Protein AF-A0A8T0HU36-F1 (afdb_monomer_lite)

Sequence (188 aa):
MRSDIDMEGPAYAGRRSSRSPVFEGADEETVAVREIAVDVDDDEDDDDDDDGDLRLLGNIDNELEREYEELRKQEEEVVNKLKRKRTDDQGKGDSVRHQRALWDRALEMRISMQKLVTGYSQLLEMEGKLELCTSDSQCEKAYHPLTKSAVAAVDCLLELKNALPEQNTAITEASAANVDVQSMMRSL

Radius of gyration: 37.91 Å; chains: 1; bounding box: 77×54×106 Å

Organism: Ceratodon purpureus (NCBI:txid3225)

pLDDT: mean 73.56, std 16.98, range [40.03, 96.62]

Foldseek 3Di:
DPPPDDCPDPVNVPPDDPPPPPPPDPDPPDPDDDDDDDDDDDDDDDDDPPPPPPVVVVVVVVVVVVVVVVVVVVVVVVVVVVVVVVVVVVVVVVVVVVVVVVVVVVVVVVVVVVVVVVVVCVCVVDPNVVVVCVVDVVSVVVVVVVVVVVVVVVVVVVVVVVVVVVVVVVNVVVVVVVVVVVVVVVVD

Secondary structure (DSSP, 8-state):
--TT--TTSTTT-------GGGSS--------------------------TTSHHHHHHHHHHHHHHHHHHHHHHHHHHHHHHHHHHHHHHHHHHHHHHHHHHHHHHHHHHHHHHHHHHHHHHHHSTHHHHHHHH-HHHHHHHHHHHHHHHHHHHHHHHHHHHHHHT-HHHHHHHHHHHHHHHHHHT-

Structure (mmCIF, N/CA/C/O backbone):
data_AF-A0A8T0HU36-F1
#
_entry.id   AF-A0A8T0HU36-F1
#
loop_
_atom_site.group_PDB
_atom_site.id
_atom_site.type_symbol
_atom_site.label_atom_id
_atom_site.label_alt_id
_atom_site.label_comp_id
_atom_site.label_asym_id
_atom_site.label_entity_id
_atom_site.label_seq_id
_atom_site.pdbx_PDB_ins_code
_atom_site.Cartn_x
_atom_site.Cartn_y
_atom_site.Cartn_z
_atom_site.occupancy
_atom_site.B_iso_or_equiv
_atom_site.auth_seq_id
_atom_site.auth_comp_id
_atom_site.auth_asym_id
_atom_site.auth_atom_id
_atom_site.pdbx_PDB_model_num
ATOM 1 N N . MET A 1 1 ? 17.529 14.820 31.385 1.00 49.31 1 MET A N 1
ATOM 2 C CA . MET A 1 1 ? 17.762 15.163 29.965 1.00 49.31 1 MET A CA 1
ATOM 3 C C . MET A 1 1 ? 18.812 16.260 29.943 1.00 49.31 1 MET A C 1
ATOM 5 O O . MET A 1 1 ? 18.715 17.144 30.781 1.00 49.31 1 MET A O 1
ATOM 9 N N . ARG A 1 2 ? 19.862 16.153 29.118 1.00 49.06 2 ARG A N 1
ATOM 10 C CA . ARG A 1 2 ? 20.895 17.199 29.030 1.00 49.06 2 ARG A CA 1
ATOM 11 C C . ARG A 1 2 ? 20.280 18.423 28.350 1.00 49.06 2 ARG A C 1
ATOM 13 O O . ARG A 1 2 ? 19.838 18.303 27.215 1.00 49.06 2 ARG A O 1
ATOM 20 N N . SER A 1 3 ? 20.230 19.545 29.057 1.00 61.66 3 SER A N 1
ATOM 21 C CA . SER A 1 3 ? 19.595 20.800 28.624 1.00 61.66 3 SER A CA 1
ATOM 22 C C . SER A 1 3 ? 20.397 21.563 27.563 1.00 61.66 3 SER A C 1
ATOM 24 O O . SER A 1 3 ? 19.950 22.601 27.094 1.00 61.66 3 SER A O 1
ATOM 26 N N . ASP A 1 4 ? 21.576 21.053 27.200 1.00 68.25 4 ASP A N 1
ATOM 27 C CA . ASP A 1 4 ? 22.571 21.760 26.387 1.00 68.25 4 ASP A CA 1
ATOM 28 C C . ASP A 1 4 ? 22.485 21.428 24.886 1.00 68.25 4 ASP A C 1
ATOM 30 O O . ASP A 1 4 ? 23.318 21.878 24.103 1.00 68.25 4 ASP A O 1
ATOM 34 N N . ILE A 1 5 ? 21.512 20.608 24.471 1.00 61.47 5 ILE A N 1
ATOM 35 C CA . ILE A 1 5 ? 21.294 20.255 23.063 1.00 61.47 5 ILE A CA 1
ATOM 36 C C . ILE A 1 5 ? 19.996 20.915 22.608 1.00 61.47 5 ILE A C 1
ATOM 38 O O . ILE A 1 5 ? 18.908 20.373 22.793 1.00 61.47 5 ILE A O 1
ATOM 42 N N . ASP A 1 6 ? 20.141 22.097 22.021 1.00 67.19 6 ASP A N 1
ATOM 43 C CA . ASP A 1 6 ? 19.075 22.784 21.306 1.00 67.19 6 ASP A CA 1
ATOM 44 C C . ASP A 1 6 ? 18.969 22.219 19.877 1.00 67.19 6 ASP A C 1
ATOM 46 O O . ASP A 1 6 ? 19.914 22.290 19.086 1.00 67.19 6 ASP A O 1
ATOM 50 N N . MET A 1 7 ? 17.822 21.612 19.564 1.00 64.94 7 MET A N 1
ATOM 51 C CA . MET A 1 7 ? 17.534 20.988 18.265 1.00 64.94 7 MET A CA 1
ATOM 52 C C . MET A 1 7 ? 17.120 22.014 17.195 1.00 64.94 7 MET A C 1
ATOM 54 O O . MET A 1 7 ? 16.968 21.643 16.032 1.00 64.94 7 MET A O 1
ATOM 58 N N . GLU A 1 8 ? 16.957 23.289 17.563 1.00 66.69 8 GLU A N 1
ATOM 59 C CA . GLU A 1 8 ? 16.572 24.386 16.661 1.00 66.69 8 GLU A CA 1
ATOM 60 C C . GLU A 1 8 ? 17.764 25.263 16.235 1.00 66.69 8 GLU A C 1
ATOM 62 O O . GLU A 1 8 ? 17.610 26.232 15.489 1.00 66.69 8 GLU A O 1
ATOM 67 N N . GLY A 1 9 ? 18.982 24.902 16.651 1.00 65.75 9 GLY A N 1
ATOM 68 C CA . GLY A 1 9 ? 20.195 25.628 16.292 1.00 65.75 9 GLY A CA 1
ATOM 69 C C . GLY A 1 9 ? 20.527 25.577 14.787 1.00 65.75 9 GLY A C 1
ATOM 70 O O . GLY A 1 9 ? 20.203 24.608 14.093 1.00 65.75 9 GLY A O 1
ATOM 71 N N . PRO A 1 10 ? 21.277 26.567 14.261 1.00 66.19 10 PRO A N 1
ATOM 72 C CA . PRO A 1 10 ? 21.656 26.639 12.843 1.00 66.19 10 PRO A CA 1
ATOM 73 C C . PRO A 1 10 ? 22.490 25.440 12.359 1.00 66.19 10 PRO A C 1
ATOM 75 O O . PRO A 1 10 ? 22.583 25.204 11.157 1.00 66.19 10 PRO A O 1
ATOM 78 N N . ALA A 1 11 ? 23.058 24.651 13.277 1.00 64.56 11 ALA A N 1
ATOM 79 C CA . ALA A 1 11 ? 23.740 23.392 12.981 1.00 64.56 11 ALA A CA 1
ATOM 80 C C . ALA A 1 11 ? 22.790 22.266 12.514 1.00 64.56 11 ALA A C 1
ATOM 82 O O . ALA A 1 11 ? 23.244 21.329 11.860 1.00 64.56 11 ALA A O 1
ATOM 83 N N . TYR A 1 12 ? 21.489 22.366 12.813 1.00 66.12 12 TYR A N 1
ATOM 84 C CA . TYR A 1 12 ? 20.449 21.400 12.430 1.00 66.12 12 TYR A CA 1
ATOM 85 C C . TYR A 1 12 ? 19.483 21.926 11.360 1.00 66.12 12 TYR A C 1
ATOM 87 O O . TYR A 1 12 ? 18.627 21.184 10.874 1.00 66.12 12 TYR A O 1
ATOM 95 N N . ALA A 1 13 ? 19.657 23.174 10.918 1.00 65.94 13 ALA A N 1
ATOM 96 C CA . ALA A 1 13 ? 18.968 23.726 9.760 1.00 65.94 13 ALA A CA 1
ATOM 97 C C . ALA A 1 13 ? 19.542 23.098 8.477 1.00 65.94 13 ALA A C 1
ATOM 99 O O . ALA A 1 13 ? 20.380 23.679 7.787 1.00 65.94 13 ALA A O 1
ATOM 100 N N . GLY A 1 14 ? 19.137 21.862 8.178 1.00 69.56 14 GLY A N 1
ATOM 101 C CA . GLY A 1 14 ? 19.559 21.147 6.976 1.00 69.56 14 GLY A CA 1
ATOM 102 C C . GLY A 1 14 ? 19.410 22.018 5.723 1.00 69.56 14 GLY A C 1
ATOM 103 O O . GLY A 1 14 ? 18.401 22.703 5.536 1.00 69.56 14 GLY A O 1
ATOM 104 N N . ARG A 1 15 ? 20.421 22.004 4.843 1.00 66.50 15 ARG A N 1
ATOM 105 C CA . ARG A 1 15 ? 20.359 22.714 3.557 1.00 66.50 15 ARG A CA 1
ATOM 106 C C . ARG A 1 15 ? 19.198 22.160 2.735 1.00 66.50 15 ARG A C 1
ATOM 108 O O . ARG A 1 15 ? 19.257 21.038 2.238 1.00 66.50 15 ARG A O 1
ATOM 115 N N . ARG A 1 16 ? 18.154 22.968 2.547 1.00 59.22 16 ARG A N 1
ATOM 116 C CA . ARG A 1 16 ? 17.065 22.668 1.612 1.00 59.22 16 ARG A CA 1
ATOM 117 C C . ARG A 1 16 ? 17.626 22.785 0.194 1.00 59.22 16 ARG A C 1
ATOM 119 O O . ARG A 1 16 ? 17.843 23.884 -0.304 1.00 59.22 16 ARG A O 1
ATOM 126 N N . SER A 1 17 ? 17.928 21.650 -0.433 1.00 55.09 17 SER A N 1
ATOM 127 C CA . SER A 1 17 ? 18.297 21.599 -1.848 1.00 55.09 17 SER A CA 1
ATOM 128 C C . SER A 1 17 ? 17.026 21.708 -2.690 1.00 55.09 17 SER A C 1
ATOM 130 O O . SER A 1 17 ? 16.273 20.744 -2.835 1.00 55.09 17 SER A O 1
ATOM 132 N N . SER A 1 18 ? 16.758 22.903 -3.211 1.00 56.03 18 SER A N 1
ATOM 133 C CA . SER A 1 18 ? 15.658 23.144 -4.145 1.00 56.03 18 SER A CA 1
ATOM 134 C C . SER A 1 18 ? 16.050 22.633 -5.535 1.00 56.03 18 SER A C 1
ATOM 136 O O . SER A 1 18 ? 16.659 23.354 -6.316 1.00 56.03 18 SER A O 1
ATOM 138 N N . ARG A 1 19 ? 15.705 21.380 -5.861 1.00 54.69 19 ARG A N 1
ATOM 139 C CA . ARG A 1 19 ? 15.866 20.795 -7.214 1.00 54.69 19 ARG A CA 1
ATOM 140 C C . ARG A 1 19 ? 14.785 21.256 -8.212 1.00 54.69 19 ARG A C 1
ATOM 142 O O . ARG A 1 19 ? 14.590 20.591 -9.222 1.00 54.69 19 ARG A O 1
ATOM 149 N N . SER A 1 20 ? 14.065 22.350 -7.947 1.00 51.88 20 SER A N 1
ATOM 150 C CA . SER A 1 20 ? 12.927 22.753 -8.787 1.00 51.88 20 SER A CA 1
ATOM 151 C C . SER A 1 20 ? 13.247 23.482 -10.102 1.00 51.88 20 SER A C 1
ATOM 153 O O . SER A 1 20 ? 12.382 23.416 -10.964 1.00 51.88 20 SER A O 1
ATOM 155 N N . PRO A 1 21 ? 14.408 24.126 -10.358 1.00 48.50 21 PRO A N 1
ATOM 156 C CA . PRO A 1 21 ? 14.521 24.940 -11.571 1.00 48.50 21 PRO A CA 1
ATOM 157 C C . PRO A 1 21 ? 15.004 24.168 -12.810 1.00 48.50 21 PRO A C 1
ATOM 159 O O . PRO A 1 21 ? 15.166 24.765 -13.861 1.00 48.50 21 PRO A O 1
ATOM 162 N N . VAL A 1 22 ? 15.260 22.855 -12.727 1.00 50.97 22 VAL A N 1
ATOM 163 C CA . VAL A 1 22 ? 15.819 22.094 -13.869 1.00 50.97 22 VAL A CA 1
ATOM 164 C C . VAL A 1 22 ? 14.754 21.708 -14.909 1.00 50.97 22 VAL A C 1
ATOM 166 O O . VAL A 1 22 ? 15.105 21.349 -16.025 1.00 50.97 22 VAL A O 1
ATOM 169 N N . PHE A 1 23 ? 13.461 21.777 -14.576 1.00 43.72 23 PHE A N 1
ATOM 170 C CA . PHE A 1 23 ? 12.383 21.261 -15.437 1.00 43.72 23 PHE A CA 1
ATOM 171 C C . PHE A 1 23 ? 11.474 22.323 -16.074 1.00 43.72 23 PHE A C 1
ATOM 173 O O . PHE A 1 23 ? 10.561 21.960 -16.809 1.00 43.72 23 PHE A O 1
ATOM 180 N N . GLU A 1 24 ? 11.723 23.613 -15.848 1.00 44.84 24 GLU A N 1
ATOM 181 C CA . GLU A 1 24 ? 10.938 24.710 -16.433 1.00 44.84 24 GLU A CA 1
ATOM 182 C C . GLU A 1 24 ? 11.861 25.589 -17.286 1.00 44.84 24 GLU A C 1
ATOM 184 O O . GLU A 1 24 ? 12.438 26.553 -16.794 1.00 44.84 24 GLU A O 1
ATOM 189 N N . GLY A 1 25 ? 12.062 25.216 -18.551 1.00 44.00 25 GLY A N 1
ATOM 190 C CA . GLY A 1 25 ? 12.858 26.026 -19.482 1.00 44.00 25 GLY A CA 1
ATOM 191 C C . GLY A 1 25 ? 13.393 25.304 -20.716 1.00 44.00 25 GLY A C 1
ATOM 192 O O . GLY A 1 25 ? 14.417 25.716 -21.249 1.00 44.00 25 GLY A O 1
ATOM 193 N N . ALA A 1 26 ? 12.755 24.219 -21.164 1.00 45.84 26 ALA A N 1
ATOM 194 C CA . ALA A 1 26 ? 13.028 23.671 -22.491 1.00 45.84 26 ALA A CA 1
ATOM 195 C C . ALA A 1 26 ? 12.174 24.433 -23.516 1.00 45.84 26 ALA A C 1
ATOM 197 O O . ALA A 1 26 ? 11.178 23.910 -24.011 1.00 45.84 26 ALA A O 1
ATOM 198 N N . ASP A 1 27 ? 12.535 25.695 -23.749 1.00 44.31 27 ASP A N 1
ATOM 199 C CA . ASP A 1 27 ? 12.060 26.438 -24.912 1.00 44.31 27 ASP A CA 1
ATOM 200 C C . ASP A 1 27 ? 12.640 25.779 -26.172 1.00 44.31 27 ASP A C 1
ATOM 202 O O . ASP A 1 27 ? 13.822 25.430 -26.235 1.00 44.31 27 ASP A O 1
ATOM 206 N N . GLU A 1 28 ? 11.773 25.565 -27.158 1.00 57.94 28 GLU A N 1
ATOM 207 C CA . GLU A 1 28 ? 12.102 25.080 -28.494 1.00 57.94 28 GLU A CA 1
ATOM 208 C C . GLU A 1 28 ? 13.026 26.088 -29.197 1.00 57.94 28 GLU A C 1
ATOM 210 O O . GLU A 1 28 ? 12.574 27.009 -29.877 1.00 57.94 28 GLU A O 1
ATOM 215 N N . GLU A 1 29 ? 14.340 25.928 -29.043 1.00 49.66 29 GLU A N 1
ATOM 216 C CA . GLU A 1 29 ? 15.313 26.655 -29.854 1.00 49.66 29 GLU A CA 1
ATOM 217 C C . GLU A 1 29 ? 15.386 26.002 -31.241 1.00 49.66 29 GLU A C 1
ATOM 219 O O . GLU A 1 29 ? 16.024 24.972 -31.463 1.00 49.66 29 GLU A O 1
ATOM 224 N N . THR A 1 30 ? 14.667 26.595 -32.192 1.00 45.38 30 THR A N 1
ATOM 225 C CA . THR A 1 30 ? 14.759 26.269 -33.613 1.00 45.38 30 THR A CA 1
ATOM 226 C C . THR A 1 30 ? 16.175 26.562 -34.109 1.00 45.38 30 THR A C 1
ATOM 228 O O . THR A 1 30 ? 16.574 27.723 -34.211 1.00 45.38 30 THR A O 1
ATOM 231 N N . VAL A 1 31 ? 16.936 25.520 -34.442 1.00 45.84 31 VAL A N 1
ATOM 232 C CA . VAL A 1 31 ? 18.267 25.655 -35.046 1.00 45.84 31 VAL A CA 1
ATOM 233 C C . VAL A 1 31 ? 18.102 26.176 -36.475 1.00 45.84 31 VAL A C 1
ATOM 235 O O . VAL A 1 31 ? 17.697 25.446 -37.377 1.00 45.84 31 VAL A O 1
ATOM 238 N N . ALA A 1 32 ? 18.388 27.461 -36.684 1.00 47.34 32 ALA A N 1
ATOM 239 C CA . ALA A 1 32 ? 18.442 28.055 -38.013 1.00 47.34 32 ALA A CA 1
ATOM 240 C C . ALA A 1 32 ? 19.662 27.503 -38.771 1.00 47.34 32 ALA A C 1
ATOM 242 O O . ALA A 1 32 ? 20.806 27.850 -38.472 1.00 47.34 32 ALA A O 1
ATOM 243 N N . VAL A 1 33 ? 19.417 26.633 -39.753 1.00 52.75 33 VAL A N 1
ATOM 244 C CA . VAL A 1 33 ? 20.443 26.160 -40.688 1.00 52.75 33 VAL A CA 1
ATOM 245 C C . VAL A 1 33 ? 20.830 27.331 -41.589 1.00 52.75 33 VAL A C 1
ATOM 247 O O . VAL A 1 33 ? 20.010 27.850 -42.343 1.00 52.75 33 VAL A O 1
ATOM 250 N N . ARG A 1 34 ? 22.079 27.783 -41.481 1.00 50.16 34 ARG A N 1
ATOM 251 C CA . ARG A 1 34 ? 22.650 28.804 -42.360 1.00 50.16 34 ARG A CA 1
ATOM 252 C C . ARG A 1 34 ? 23.177 28.099 -43.610 1.00 50.16 34 ARG A C 1
ATOM 254 O O . ARG A 1 34 ? 24.117 27.318 -43.502 1.00 50.16 34 ARG A O 1
ATOM 261 N N . GLU A 1 35 ? 22.575 28.361 -44.769 1.00 50.38 35 GLU A N 1
ATOM 262 C CA . GLU A 1 35 ? 23.127 27.944 -46.064 1.00 50.38 35 GLU A CA 1
ATOM 263 C C . GLU A 1 35 ? 24.514 28.572 -46.244 1.00 50.38 35 GLU A C 1
ATOM 265 O O . GLU A 1 35 ? 24.669 29.796 -46.253 1.00 50.38 35 GLU A O 1
ATOM 270 N N . ILE A 1 36 ? 25.531 27.722 -46.352 1.00 50.09 36 ILE A N 1
ATOM 271 C CA . ILE A 1 36 ? 26.862 28.107 -46.810 1.00 50.09 36 ILE A CA 1
ATOM 272 C C . ILE A 1 36 ? 26.846 27.884 -48.320 1.00 50.09 36 ILE A C 1
ATOM 274 O O . ILE A 1 36 ? 26.872 26.746 -48.779 1.00 50.09 36 ILE A O 1
ATOM 278 N N . ALA A 1 37 ? 26.752 28.971 -49.085 1.00 46.62 37 ALA A N 1
ATOM 279 C CA . ALA A 1 37 ? 27.003 28.934 -50.517 1.00 46.62 37 ALA A CA 1
ATOM 280 C C . ALA A 1 37 ? 28.503 28.677 -50.723 1.00 46.62 37 ALA A C 1
ATOM 282 O O . ALA A 1 37 ? 29.329 29.531 -50.400 1.00 46.62 37 ALA A O 1
ATOM 283 N N . VAL A 1 38 ? 28.841 27.473 -51.179 1.00 44.88 38 VAL A N 1
ATOM 284 C CA . VAL A 1 38 ? 30.185 27.130 -51.645 1.00 44.88 38 VAL A CA 1
ATOM 285 C C . VAL A 1 38 ? 30.240 27.519 -53.118 1.00 44.88 38 VAL A C 1
ATOM 287 O O . VAL A 1 38 ? 29.488 26.980 -53.926 1.00 44.88 38 VAL A O 1
ATOM 290 N N . ASP A 1 39 ? 31.074 28.507 -53.423 1.00 43.22 39 ASP A N 1
ATOM 291 C CA . ASP A 1 39 ? 31.413 28.913 -54.785 1.00 43.22 39 ASP A CA 1
ATOM 292 C C . ASP A 1 39 ? 32.302 27.807 -55.371 1.00 43.22 39 ASP A C 1
ATOM 294 O O . ASP A 1 39 ? 33.376 27.527 -54.832 1.00 43.22 39 ASP A O 1
ATOM 298 N N . VAL A 1 40 ? 31.799 27.099 -56.381 1.00 46.59 40 VAL A N 1
ATOM 299 C CA . VAL A 1 40 ? 32.551 26.062 -57.096 1.00 46.59 40 VAL A CA 1
ATOM 300 C C . VAL A 1 40 ? 33.177 26.752 -58.298 1.00 46.59 40 VAL A C 1
ATOM 302 O O . VAL A 1 40 ? 32.479 27.045 -59.266 1.00 46.59 40 VAL A O 1
ATOM 305 N N . ASP A 1 41 ? 34.464 27.068 -58.179 1.00 43.81 41 ASP A N 1
ATOM 306 C CA . ASP A 1 41 ? 35.290 27.500 -59.304 1.00 43.81 41 ASP A CA 1
ATOM 307 C C . ASP A 1 41 ? 35.633 26.248 -60.122 1.00 43.81 41 ASP A C 1
ATOM 309 O O . ASP A 1 41 ? 36.169 25.271 -59.591 1.00 43.81 41 ASP A O 1
ATOM 313 N N . ASP A 1 42 ? 35.199 26.260 -61.376 1.00 47.06 42 ASP A N 1
ATOM 314 C CA . ASP A 1 42 ? 35.307 25.180 -62.353 1.00 47.06 42 ASP A CA 1
ATOM 315 C C . ASP A 1 42 ? 36.573 25.423 -63.180 1.00 47.06 42 ASP A C 1
ATOM 317 O O . ASP A 1 42 ? 36.536 26.126 -64.189 1.00 47.06 42 ASP A O 1
ATOM 321 N N . ASP A 1 43 ? 37.703 24.898 -62.702 1.00 44.66 43 ASP A N 1
ATOM 322 C CA . ASP A 1 43 ? 38.934 24.797 -63.487 1.00 44.66 43 ASP A CA 1
ATOM 323 C C . ASP A 1 43 ? 39.093 23.338 -63.946 1.00 44.66 43 ASP A C 1
ATOM 325 O O . ASP A 1 43 ? 39.542 22.461 -63.202 1.00 44.66 43 ASP A O 1
ATOM 329 N N . GLU A 1 44 ? 38.669 23.095 -65.188 1.00 49.09 44 GLU A N 1
ATOM 330 C CA . GLU A 1 44 ? 39.001 21.912 -65.981 1.00 49.09 44 GLU A CA 1
ATOM 331 C C . GLU A 1 44 ? 40.501 21.921 -66.333 1.00 49.09 44 GLU A C 1
ATOM 333 O O . GLU A 1 44 ? 40.999 22.913 -66.863 1.00 49.09 44 GLU A O 1
ATOM 338 N N . ASP A 1 45 ? 41.195 20.818 -66.025 1.00 42.47 45 ASP A N 1
ATOM 339 C CA . ASP A 1 45 ? 42.281 20.169 -66.793 1.00 42.47 45 ASP A CA 1
ATOM 340 C C . ASP A 1 45 ? 43.289 19.508 -65.832 1.00 42.47 45 ASP A C 1
ATOM 342 O O . ASP A 1 45 ? 44.025 20.178 -65.108 1.00 42.47 45 ASP A O 1
ATOM 346 N N . ASP A 1 46 ? 43.348 18.177 -65.802 1.00 40.03 46 ASP A N 1
ATOM 347 C CA . ASP A 1 46 ? 44.277 17.405 -66.645 1.00 40.03 46 ASP A CA 1
ATOM 348 C C . ASP A 1 46 ? 44.183 15.920 -66.245 1.00 40.03 46 ASP A C 1
ATOM 350 O O . ASP A 1 46 ? 44.227 15.563 -65.063 1.00 40.03 46 ASP A O 1
ATOM 354 N N . ASP A 1 47 ? 44.008 15.066 -67.251 1.00 50.56 47 ASP A N 1
ATOM 355 C CA . ASP A 1 47 ? 43.995 13.612 -67.130 1.00 50.56 47 ASP A CA 1
ATOM 356 C C . ASP A 1 47 ? 45.393 13.123 -66.717 1.00 50.56 47 ASP A C 1
ATOM 358 O O . ASP A 1 47 ? 46.323 13.134 -67.523 1.00 50.56 47 ASP A O 1
ATOM 362 N N . ASP A 1 48 ? 45.533 12.611 -65.494 1.00 44.31 48 ASP A N 1
ATOM 363 C CA . ASP A 1 48 ? 46.608 11.678 -65.156 1.00 44.31 48 ASP A CA 1
ATOM 364 C C . ASP A 1 48 ? 45.984 10.428 -64.517 1.00 44.31 48 ASP A C 1
ATOM 366 O O . ASP A 1 48 ? 45.522 10.430 -63.373 1.00 44.31 48 ASP A O 1
ATOM 370 N N . ASP A 1 49 ? 45.942 9.359 -65.318 1.00 52.81 49 ASP A N 1
ATOM 371 C CA . ASP A 1 49 ? 45.604 7.988 -64.937 1.00 52.81 49 ASP A CA 1
ATOM 372 C C . ASP A 1 49 ? 46.510 7.519 -63.775 1.00 52.81 49 ASP A C 1
ATOM 374 O O . ASP A 1 49 ? 47.570 6.925 -63.991 1.00 52.81 49 ASP A O 1
ATOM 378 N N . ASP A 1 50 ? 46.087 7.742 -62.527 1.00 49.47 50 ASP A N 1
ATOM 379 C CA . ASP A 1 50 ? 46.600 7.027 -61.352 1.00 49.47 50 ASP A CA 1
ATOM 380 C C . ASP A 1 50 ? 45.538 6.050 -60.826 1.00 49.47 50 ASP A C 1
ATOM 382 O O . ASP A 1 50 ? 44.877 6.250 -59.806 1.00 49.47 50 ASP A O 1
ATOM 386 N N . ASP A 1 51 ? 45.399 4.922 -61.528 1.00 54.69 51 ASP A N 1
ATOM 387 C CA . ASP A 1 51 ? 44.623 3.734 -61.132 1.00 54.69 51 ASP A CA 1
ATOM 388 C C . ASP A 1 51 ? 45.191 3.016 -59.872 1.00 54.69 51 ASP A C 1
ATOM 390 O O . ASP A 1 51 ? 45.010 1.808 -59.666 1.00 54.69 51 ASP A O 1
ATOM 394 N N . GLY A 1 52 ? 45.917 3.738 -59.014 1.00 54.97 52 GLY A N 1
ATOM 395 C CA . GLY A 1 52 ? 46.596 3.237 -57.822 1.00 54.97 52 GLY A CA 1
ATOM 396 C C . GLY A 1 52 ? 45.800 3.327 -56.514 1.00 54.97 52 GLY A C 1
ATOM 397 O O . GLY A 1 52 ? 46.055 2.518 -55.620 1.00 54.97 52 GLY A O 1
ATOM 398 N N . ASP A 1 53 ? 44.821 4.236 -56.386 1.00 53.03 53 ASP A N 1
ATOM 399 C CA . ASP A 1 53 ? 44.255 4.604 -55.066 1.00 53.03 53 ASP A CA 1
ATOM 400 C C . ASP A 1 53 ? 42.730 4.404 -54.901 1.00 53.03 53 ASP A C 1
ATOM 402 O O . ASP A 1 53 ? 42.197 4.409 -53.789 1.00 53.03 53 ASP A O 1
ATOM 406 N N . LEU A 1 54 ? 41.996 4.084 -55.974 1.00 53.22 54 LEU A N 1
ATOM 407 C CA . LEU A 1 54 ? 40.542 3.825 -55.911 1.00 53.22 54 LEU A CA 1
ATOM 408 C C . LEU A 1 54 ? 40.168 2.627 -55.017 1.00 53.22 54 LEU A C 1
ATOM 410 O O . LEU A 1 54 ? 39.078 2.567 -54.445 1.00 53.22 54 LEU A O 1
ATOM 414 N N . ARG A 1 55 ? 41.082 1.660 -54.865 1.00 56.59 55 ARG A N 1
ATOM 415 C CA . ARG A 1 55 ? 40.901 0.521 -53.950 1.00 56.59 55 ARG A CA 1
ATOM 416 C C . ARG A 1 55 ? 41.085 0.903 -52.484 1.00 56.59 55 ARG A C 1
ATOM 418 O O . ARG A 1 55 ? 40.515 0.231 -51.628 1.00 56.59 55 ARG A O 1
ATOM 425 N N . LEU A 1 56 ? 41.891 1.922 -52.186 1.00 57.50 56 LEU A N 1
ATOM 426 C CA . LEU A 1 56 ? 42.125 2.380 -50.820 1.00 57.50 56 LEU A CA 1
ATOM 427 C C . LEU A 1 56 ? 40.962 3.260 -50.350 1.00 57.50 56 LEU A C 1
ATOM 429 O O . LEU A 1 56 ? 40.434 2.996 -49.273 1.00 57.50 56 LEU A O 1
ATOM 433 N N . LEU A 1 57 ? 40.484 4.190 -51.189 1.00 58.75 57 LEU A N 1
ATOM 434 C CA . LEU A 1 57 ? 39.276 4.983 -50.911 1.00 58.75 57 LEU A CA 1
ATOM 435 C C . LEU A 1 57 ? 38.042 4.101 -50.679 1.00 58.75 57 LEU A C 1
ATOM 437 O O . LEU A 1 57 ? 37.370 4.245 -49.663 1.00 58.75 57 LEU A O 1
ATOM 441 N N . GLY A 1 58 ? 37.789 3.122 -51.556 1.00 62.56 58 GLY A N 1
ATOM 442 C CA . GLY A 1 58 ? 36.656 2.208 -51.385 1.00 62.56 58 GLY A CA 1
ATOM 443 C C . GLY A 1 58 ? 36.745 1.358 -50.112 1.00 62.56 58 GLY A C 1
ATOM 444 O O . GLY A 1 58 ? 35.724 1.021 -49.521 1.00 62.56 58 GLY A O 1
ATOM 445 N N . ASN A 1 59 ? 37.949 1.017 -49.643 1.00 68.06 59 ASN A N 1
ATOM 446 C CA . ASN A 1 59 ? 38.124 0.314 -48.368 1.00 68.06 59 ASN A CA 1
ATOM 447 C C . ASN A 1 59 ? 37.907 1.234 -47.156 1.00 68.06 59 ASN A C 1
ATOM 449 O O . ASN A 1 59 ? 37.390 0.766 -46.144 1.00 68.06 59 ASN A O 1
ATOM 453 N N . ILE A 1 60 ? 38.276 2.514 -47.258 1.00 73.50 60 ILE A N 1
ATOM 454 C CA . ILE A 1 60 ? 38.041 3.522 -46.214 1.00 73.50 60 ILE A CA 1
ATOM 455 C C . ILE A 1 60 ? 36.542 3.809 -46.077 1.00 73.50 60 ILE A C 1
ATOM 457 O O .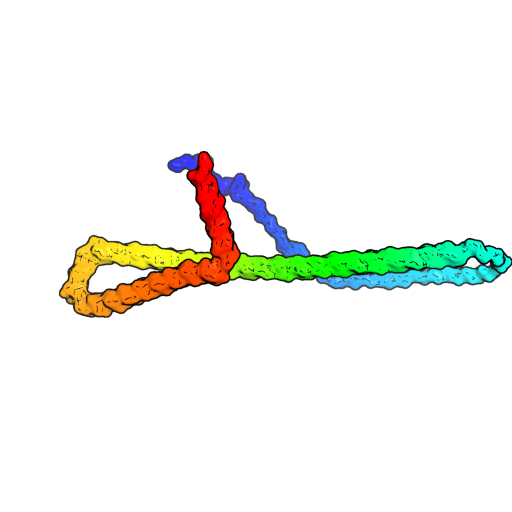 ILE A 1 60 ? 36.039 3.798 -44.959 1.00 73.50 60 ILE A O 1
ATOM 461 N N . ASP A 1 61 ? 35.819 3.973 -47.187 1.00 76.50 61 ASP A N 1
ATOM 462 C CA . ASP A 1 61 ? 34.367 4.197 -47.168 1.00 76.50 61 ASP A CA 1
ATOM 463 C C . ASP A 1 61 ? 33.605 2.997 -46.583 1.00 76.50 61 ASP A C 1
ATOM 465 O O . ASP A 1 61 ? 32.710 3.171 -45.758 1.00 76.50 61 ASP A O 1
ATOM 469 N N . ASN A 1 62 ? 34.000 1.768 -46.933 1.00 82.19 62 ASN A N 1
ATOM 470 C CA . ASN A 1 62 ? 33.391 0.555 -46.373 1.00 82.19 62 ASN A CA 1
ATOM 471 C C . ASN A 1 62 ? 33.666 0.388 -44.868 1.00 82.19 62 ASN A C 1
ATOM 473 O O . ASN A 1 62 ? 32.798 -0.070 -44.122 1.00 82.19 62 ASN A O 1
ATOM 477 N N . GLU A 1 63 ? 34.873 0.728 -44.410 1.00 86.81 63 GLU A N 1
ATOM 478 C CA . GLU A 1 63 ? 35.218 0.689 -42.986 1.00 86.81 63 GLU A CA 1
ATOM 479 C C . GLU A 1 63 ? 34.477 1.783 -42.208 1.00 86.81 63 GLU A C 1
ATOM 481 O O . GLU A 1 63 ? 33.950 1.517 -41.128 1.00 86.81 63 GLU A O 1
ATOM 486 N N . LEU A 1 64 ? 34.352 2.980 -42.785 1.00 87.19 64 LEU A N 1
ATOM 487 C CA . LEU A 1 64 ? 33.613 4.092 -42.197 1.00 87.19 64 LEU A CA 1
ATOM 488 C C . LEU A 1 64 ? 32.113 3.785 -42.082 1.00 87.19 64 LEU A C 1
ATOM 490 O O . LEU A 1 64 ? 31.506 4.067 -41.049 1.00 87.19 64 LEU A O 1
ATOM 494 N N . GLU A 1 65 ? 31.513 3.163 -43.099 1.00 89.56 65 GLU A N 1
ATOM 495 C CA . GLU A 1 65 ? 30.112 2.735 -43.054 1.00 89.56 65 GLU A CA 1
ATOM 496 C C . GLU A 1 65 ? 29.889 1.635 -42.003 1.00 89.56 65 GLU A C 1
ATOM 498 O O . GLU A 1 65 ? 28.904 1.665 -41.260 1.00 89.56 65 GLU A O 1
ATOM 503 N N . ARG A 1 66 ? 30.852 0.716 -41.842 1.00 92.00 66 ARG A N 1
ATOM 504 C CA . ARG A 1 66 ? 30.824 -0.295 -40.777 1.00 92.00 66 ARG A CA 1
ATOM 505 C C . ARG A 1 66 ? 30.905 0.329 -39.385 1.00 92.00 66 ARG A C 1
ATOM 507 O O . ARG A 1 66 ? 30.099 -0.022 -38.522 1.00 92.00 66 ARG A O 1
ATOM 514 N N . GLU A 1 67 ? 31.846 1.244 -39.157 1.00 91.56 67 GLU A N 1
ATOM 515 C CA . GLU A 1 67 ? 31.969 1.959 -37.883 1.00 91.56 67 GLU A CA 1
ATOM 516 C C . GLU A 1 67 ? 30.709 2.775 -37.575 1.00 91.56 67 GLU A C 1
ATOM 518 O O . GLU A 1 67 ? 30.247 2.783 -36.433 1.00 91.56 67 GLU A O 1
ATOM 523 N N . TYR A 1 68 ? 30.108 3.406 -38.587 1.00 93.06 68 TYR A N 1
ATOM 524 C CA . TYR A 1 68 ? 28.857 4.146 -38.448 1.00 93.06 68 TYR A CA 1
ATOM 525 C C . TYR A 1 68 ? 27.690 3.240 -38.028 1.00 93.06 68 TYR A C 1
ATOM 527 O O . TYR A 1 68 ? 26.963 3.560 -37.082 1.00 93.06 68 TYR A O 1
ATOM 535 N N . GLU A 1 69 ? 27.526 2.083 -38.672 1.00 94.50 69 GLU A N 1
ATOM 536 C CA . GLU A 1 69 ? 26.488 1.108 -38.320 1.00 94.50 69 GLU A CA 1
ATOM 537 C C . GLU A 1 69 ? 26.714 0.532 -36.906 1.00 94.50 69 GLU A C 1
ATOM 539 O O . GLU A 1 69 ? 25.766 0.356 -36.131 1.00 94.50 69 GLU A O 1
ATOM 544 N N . GLU A 1 70 ? 27.974 0.288 -36.525 1.00 95.50 70 GLU A N 1
ATOM 545 C CA . GLU A 1 70 ? 28.348 -0.120 -35.169 1.00 95.50 70 GLU A CA 1
ATOM 546 C C . GLU A 1 70 ? 28.009 0.965 -34.135 1.00 95.50 70 GLU A C 1
ATOM 548 O O . GLU A 1 70 ? 27.415 0.650 -33.098 1.00 95.50 70 GLU A O 1
ATOM 553 N N . LEU A 1 71 ? 28.311 2.237 -34.419 1.00 94.56 71 LEU A N 1
ATOM 554 C CA . LEU A 1 71 ? 27.975 3.370 -33.551 1.00 94.56 71 LEU A CA 1
ATOM 555 C C . LEU A 1 71 ? 26.460 3.510 -33.379 1.00 94.56 71 LEU A C 1
ATOM 557 O O . LEU A 1 71 ? 25.969 3.654 -32.259 1.00 94.56 71 LEU A O 1
ATOM 561 N N . ARG A 1 72 ? 25.707 3.398 -34.476 1.00 95.69 72 ARG A N 1
ATOM 562 C CA . ARG A 1 72 ? 24.242 3.465 -34.474 1.00 95.69 72 ARG A CA 1
ATOM 563 C C . ARG A 1 72 ? 23.628 2.337 -33.646 1.00 95.69 72 ARG A C 1
ATOM 565 O O . ARG A 1 72 ? 22.696 2.560 -32.873 1.00 95.69 72 ARG A O 1
ATOM 572 N N . LYS A 1 73 ? 24.172 1.124 -33.757 1.00 96.00 73 LYS A N 1
ATOM 573 C CA . LYS A 1 73 ? 23.743 -0.021 -32.947 1.00 96.00 73 LYS A CA 1
ATOM 574 C C . LYS A 1 73 ? 24.039 0.191 -31.461 1.00 96.00 73 LYS A C 1
ATOM 576 O O . LYS A 1 73 ? 23.203 -0.144 -30.620 1.00 96.00 73 LYS A O 1
ATOM 581 N N . GLN A 1 74 ? 25.202 0.752 -31.128 1.00 95.62 74 GLN A N 1
ATOM 582 C CA . GLN A 1 74 ? 25.546 1.107 -29.749 1.00 95.62 74 GLN A CA 1
ATOM 583 C C . GLN A 1 74 ? 24.602 2.183 -29.196 1.00 95.62 74 GLN A C 1
ATOM 585 O O . GLN A 1 74 ? 24.131 2.057 -28.063 1.00 95.62 74 GLN A O 1
ATOM 590 N N . GLU A 1 75 ? 24.273 3.203 -29.991 1.00 95.00 75 GLU A N 1
ATOM 591 C CA . GLU A 1 75 ? 23.304 4.237 -29.622 1.00 95.00 75 GLU A CA 1
ATOM 592 C C . GLU A 1 75 ? 21.928 3.626 -29.332 1.00 95.00 75 GLU A C 1
ATOM 594 O O . GLU A 1 75 ? 21.347 3.866 -28.269 1.00 95.00 75 GLU A O 1
ATOM 599 N N . GLU A 1 76 ? 21.430 2.767 -30.224 1.00 96.00 76 GLU A N 1
ATOM 600 C CA . GLU A 1 76 ? 20.149 2.089 -30.038 1.00 96.00 76 GLU A CA 1
ATOM 601 C C . GLU A 1 76 ? 20.146 1.219 -28.771 1.00 96.00 76 GLU A C 1
ATOM 603 O O . GLU A 1 76 ? 19.187 1.234 -27.989 1.00 96.00 76 GLU A O 1
ATOM 608 N N . GLU A 1 77 ? 21.235 0.493 -28.512 1.00 96.62 77 GLU A N 1
ATOM 609 C CA . GLU A 1 77 ? 21.381 -0.319 -27.308 1.00 96.62 77 GLU A CA 1
ATOM 610 C C . GLU A 1 77 ? 21.335 0.542 -26.037 1.00 96.62 77 GLU A C 1
ATOM 612 O O . GLU A 1 77 ? 20.656 0.187 -25.066 1.00 96.62 77 GLU A O 1
ATOM 617 N N . VAL A 1 78 ? 22.011 1.693 -26.032 1.00 95.69 78 VAL A N 1
ATOM 618 C CA . VAL A 1 78 ? 21.988 2.640 -24.909 1.00 95.69 78 VAL A CA 1
ATOM 619 C C . VAL A 1 78 ? 20.582 3.199 -24.702 1.00 95.69 78 VAL A C 1
ATOM 621 O O . VAL A 1 78 ? 20.078 3.180 -23.575 1.00 95.69 78 VAL A O 1
ATOM 624 N N . VAL A 1 79 ? 19.902 3.628 -25.767 1.00 95.88 79 VAL A N 1
ATOM 625 C CA . VAL A 1 79 ? 18.520 4.130 -25.697 1.00 95.88 79 VAL A CA 1
ATOM 626 C C . VAL A 1 79 ? 17.579 3.061 -25.141 1.00 95.88 79 VAL A C 1
ATOM 628 O O . VAL A 1 79 ? 16.766 3.344 -24.255 1.00 95.88 79 VAL A O 1
ATOM 631 N N . ASN A 1 80 ? 17.708 1.817 -25.596 1.00 95.50 80 ASN A N 1
ATOM 632 C CA . ASN A 1 80 ? 16.888 0.706 -25.123 1.00 95.50 80 ASN A CA 1
ATOM 633 C C . ASN A 1 80 ? 17.166 0.372 -23.649 1.00 95.50 80 ASN A C 1
ATOM 635 O O . ASN A 1 80 ? 16.224 0.181 -22.872 1.00 95.50 80 ASN A O 1
ATOM 639 N N . LYS A 1 81 ? 18.435 0.387 -23.221 1.00 95.69 81 LYS A N 1
ATOM 640 C CA . LYS A 1 81 ? 18.814 0.239 -21.805 1.00 95.69 81 LYS A CA 1
ATOM 641 C C . LYS A 1 81 ? 18.207 1.343 -20.939 1.00 95.69 81 LYS A C 1
ATOM 643 O O . LYS A 1 81 ? 17.670 1.049 -19.871 1.00 95.69 81 LYS A O 1
ATOM 648 N N . LEU A 1 82 ? 18.244 2.596 -21.392 1.00 95.00 82 LEU A N 1
ATOM 649 C CA . LEU A 1 82 ? 17.669 3.730 -20.663 1.00 95.00 82 LEU A CA 1
ATOM 650 C C . LEU A 1 82 ? 16.143 3.639 -20.565 1.00 95.00 82 LEU A C 1
ATOM 652 O O . LEU A 1 82 ? 15.592 3.850 -19.483 1.00 95.00 82 LEU A O 1
ATOM 656 N N . LYS A 1 83 ? 15.459 3.269 -21.655 1.00 95.06 83 LYS A N 1
ATOM 657 C CA . LYS A 1 83 ? 14.005 3.038 -21.657 1.00 95.06 83 LYS A CA 1
ATOM 658 C C . LYS A 1 83 ? 13.615 1.960 -20.651 1.00 95.06 83 LYS A C 1
ATOM 660 O O . LYS A 1 83 ? 12.728 2.194 -19.833 1.00 95.06 83 LYS A O 1
ATOM 665 N N . ARG A 1 84 ? 14.318 0.823 -20.653 1.00 93.69 84 ARG A N 1
ATOM 666 C CA . ARG A 1 84 ? 14.076 -0.267 -19.699 1.00 93.69 84 ARG A CA 1
ATOM 667 C C . ARG A 1 84 ? 14.342 0.161 -18.257 1.00 93.69 84 ARG A C 1
ATOM 669 O O . ARG A 1 84 ? 13.529 -0.092 -17.376 1.00 93.69 84 ARG A O 1
ATOM 676 N N . LYS A 1 85 ? 15.448 0.864 -18.005 1.00 94.94 85 LYS A N 1
ATOM 677 C CA . LYS A 1 85 ? 15.750 1.376 -16.664 1.00 94.94 85 LYS A CA 1
ATOM 678 C C . LYS A 1 85 ? 14.657 2.324 -16.168 1.00 94.94 85 LYS A C 1
ATOM 680 O O . LYS A 1 85 ? 14.241 2.219 -15.021 1.00 94.94 85 LYS A O 1
ATOM 685 N N . ARG A 1 86 ? 14.148 3.204 -17.036 1.00 94.25 86 ARG A N 1
ATOM 686 C CA . ARG A 1 86 ? 13.034 4.103 -16.707 1.00 94.25 86 ARG A CA 1
ATOM 687 C C . ARG A 1 86 ? 11.778 3.328 -16.310 1.00 94.25 86 ARG A C 1
ATOM 689 O O . ARG A 1 86 ? 11.160 3.686 -15.312 1.00 94.25 86 ARG A O 1
ATOM 696 N N . THR A 1 87 ? 11.397 2.294 -17.062 1.00 93.44 87 THR A N 1
ATOM 697 C CA . THR A 1 87 ? 10.214 1.482 -16.728 1.00 93.44 87 THR A CA 1
ATOM 698 C C . THR A 1 87 ? 10.408 0.705 -15.429 1.00 93.44 87 THR A C 1
ATOM 700 O O . THR A 1 87 ? 9.494 0.651 -14.609 1.00 93.44 87 THR A O 1
ATOM 703 N N . ASP A 1 88 ? 11.607 0.167 -15.199 1.00 92.44 88 ASP A N 1
ATOM 704 C CA . ASP A 1 88 ? 11.935 -0.558 -13.970 1.00 92.44 88 ASP A CA 1
ATOM 705 C C . ASP A 1 88 ? 11.905 0.377 -12.751 1.00 92.44 88 ASP A C 1
ATOM 707 O O . ASP A 1 88 ? 11.355 0.031 -11.704 1.00 92.44 88 ASP A O 1
ATOM 711 N N . ASP A 1 89 ? 12.464 1.581 -12.880 1.00 93.56 89 ASP A N 1
ATOM 712 C CA . ASP A 1 89 ? 12.470 2.582 -11.814 1.00 93.56 89 ASP A CA 1
ATOM 713 C C . ASP A 1 89 ? 11.059 3.120 -11.536 1.00 93.56 89 ASP A C 1
ATOM 715 O O . ASP A 1 89 ? 10.711 3.346 -10.375 1.00 93.56 89 ASP A O 1
ATOM 719 N N . GLN A 1 90 ? 10.210 3.239 -12.561 1.00 92.88 90 GLN A N 1
ATOM 720 C CA . GLN A 1 90 ? 8.792 3.552 -12.385 1.00 92.88 90 GLN A CA 1
ATOM 721 C C . GLN A 1 90 ? 8.067 2.445 -11.606 1.00 92.88 90 GLN A C 1
ATOM 723 O O . GLN A 1 90 ? 7.406 2.741 -10.613 1.00 92.88 90 GLN A O 1
ATOM 728 N N . GLY A 1 91 ? 8.260 1.174 -11.977 1.00 91.69 91 GLY A N 1
ATOM 729 C CA . GLY A 1 91 ? 7.665 0.040 -11.260 1.00 91.69 91 GLY A CA 1
ATOM 730 C C . GLY A 1 91 ? 8.118 -0.049 -9.797 1.00 91.69 91 GLY A C 1
ATOM 731 O O . GLY A 1 91 ? 7.311 -0.305 -8.900 1.00 91.69 91 GLY A O 1
ATOM 732 N N . LYS A 1 92 ? 9.397 0.238 -9.518 1.00 93.25 92 LYS A N 1
ATOM 733 C CA . LYS A 1 92 ? 9.908 0.354 -8.141 1.00 93.25 92 LYS A CA 1
ATOM 734 C C . LYS A 1 92 ? 9.266 1.523 -7.397 1.00 93.25 92 LYS A C 1
ATOM 736 O O . LYS A 1 92 ? 8.890 1.364 -6.238 1.00 93.25 92 LYS A O 1
ATOM 741 N N . GLY A 1 93 ? 9.129 2.676 -8.050 1.00 92.81 93 GLY A N 1
ATOM 742 C CA . GLY A 1 93 ? 8.470 3.854 -7.487 1.00 92.81 93 GLY A CA 1
ATOM 743 C C . GLY A 1 93 ? 7.024 3.570 -7.081 1.00 92.81 93 GLY A C 1
ATOM 744 O O . GLY A 1 93 ? 6.629 3.882 -5.956 1.00 92.81 93 GLY A O 1
ATOM 745 N N . ASP A 1 94 ? 6.266 2.901 -7.950 1.00 92.94 94 ASP A N 1
ATOM 746 C CA . ASP A 1 94 ? 4.887 2.496 -7.672 1.00 92.94 94 ASP A CA 1
ATOM 747 C C . ASP A 1 94 ? 4.815 1.496 -6.512 1.00 92.94 94 ASP A C 1
ATOM 749 O O . ASP A 1 94 ? 3.985 1.644 -5.615 1.00 92.94 94 ASP A O 1
ATOM 753 N N . SER A 1 95 ? 5.732 0.525 -6.459 1.00 91.19 95 SER A N 1
ATOM 754 C CA . SER A 1 95 ? 5.826 -0.425 -5.343 1.00 91.19 95 SER A CA 1
ATOM 755 C C . SER A 1 95 ? 6.077 0.278 -4.004 1.00 91.19 95 SER A C 1
ATOM 757 O O . SER A 1 95 ? 5.347 0.051 -3.037 1.00 91.19 95 SER A O 1
ATOM 759 N N . VAL A 1 96 ? 7.038 1.206 -3.947 1.00 9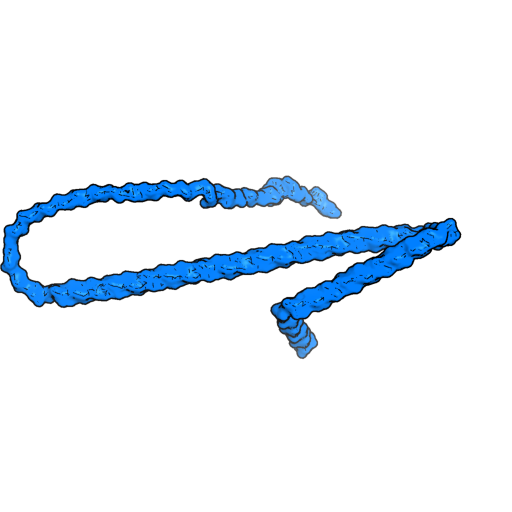3.88 96 VAL A N 1
ATOM 760 C CA . VAL A 1 96 ? 7.318 2.000 -2.737 1.00 93.88 96 VAL A CA 1
ATOM 761 C C . VAL A 1 96 ? 6.110 2.852 -2.345 1.00 93.88 96 VAL A C 1
ATOM 763 O O . VAL A 1 96 ? 5.784 2.961 -1.161 1.00 93.88 96 VAL A O 1
ATOM 766 N N . ARG A 1 97 ? 5.403 3.433 -3.322 1.00 93.94 97 ARG A N 1
ATOM 767 C CA . ARG A 1 97 ? 4.185 4.210 -3.072 1.00 93.94 97 ARG A CA 1
ATOM 768 C C . ARG A 1 97 ? 3.075 3.347 -2.470 1.00 93.94 97 ARG A C 1
ATOM 770 O O . ARG A 1 97 ? 2.454 3.773 -1.497 1.00 93.94 97 ARG A O 1
ATOM 777 N N . HIS A 1 98 ? 2.849 2.147 -3.002 1.00 90.56 98 HIS A N 1
ATOM 778 C CA . HIS A 1 98 ? 1.870 1.204 -2.456 1.00 90.56 98 HIS A CA 1
ATOM 779 C C . HIS A 1 98 ? 2.244 0.741 -1.048 1.00 90.56 98 HIS A C 1
ATOM 781 O O . HIS A 1 98 ? 1.394 0.753 -0.159 1.00 90.56 98 HIS A O 1
ATOM 787 N N . GLN A 1 99 ? 3.516 0.402 -0.818 1.00 90.94 99 GLN A N 1
ATOM 788 C CA . GLN A 1 99 ? 4.006 0.047 0.514 1.00 90.94 99 GLN A CA 1
ATOM 789 C C . GLN A 1 99 ? 3.749 1.180 1.505 1.00 90.94 99 GLN A C 1
ATOM 791 O O . GLN A 1 99 ? 3.190 0.944 2.572 1.00 90.94 99 GLN A O 1
ATOM 796 N N . ARG A 1 100 ? 4.093 2.421 1.146 1.00 94.12 100 ARG A N 1
ATOM 797 C CA . ARG A 1 100 ? 3.848 3.588 1.998 1.00 94.12 100 ARG A CA 1
ATOM 798 C C . ARG A 1 100 ? 2.365 3.756 2.334 1.00 94.12 100 ARG A C 1
ATOM 800 O O . ARG A 1 100 ? 2.040 3.924 3.501 1.00 94.12 100 ARG A O 1
ATOM 807 N N . ALA A 1 101 ? 1.479 3.654 1.344 1.00 92.81 101 ALA A N 1
ATOM 808 C CA . ALA A 1 101 ? 0.038 3.762 1.570 1.00 92.81 101 ALA A CA 1
ATOM 809 C C . ALA A 1 101 ? -0.486 2.673 2.525 1.00 92.81 101 ALA A C 1
ATOM 811 O O . ALA A 1 101 ? -1.295 2.954 3.411 1.00 92.81 101 ALA A O 1
ATOM 812 N N . LEU A 1 102 ? 0.004 1.439 2.378 1.00 89.75 102 LEU A N 1
ATOM 813 C CA . LEU A 1 102 ? -0.324 0.340 3.284 1.00 89.75 102 LEU A CA 1
ATOM 814 C C . LEU A 1 102 ? 0.157 0.630 4.714 1.00 89.75 102 LEU A C 1
ATOM 816 O O . LEU A 1 102 ? -0.600 0.438 5.666 1.00 89.75 102 LEU A O 1
ATOM 820 N N . TRP A 1 103 ? 1.391 1.118 4.866 1.00 92.75 103 TRP A N 1
ATOM 821 C CA . TRP A 1 103 ? 1.968 1.484 6.161 1.00 92.75 103 TRP A CA 1
ATOM 822 C C . TRP A 1 103 ? 1.204 2.616 6.846 1.00 92.75 103 TRP A C 1
ATOM 824 O O . TRP A 1 103 ? 0.895 2.495 8.032 1.00 92.75 103 TRP A O 1
ATOM 834 N N . ASP A 1 104 ? 0.857 3.674 6.112 1.00 95.19 104 ASP A N 1
ATOM 835 C CA . ASP A 1 104 ? 0.075 4.797 6.636 1.00 95.19 104 ASP A CA 1
ATOM 836 C C . ASP A 1 104 ? -1.278 4.296 7.166 1.00 95.19 104 ASP A C 1
ATOM 838 O O . ASP A 1 104 ? -1.659 4.577 8.306 1.00 95.19 104 ASP A O 1
ATOM 842 N N . ARG A 1 105 ? -1.961 3.435 6.399 1.00 91.06 105 ARG A N 1
ATOM 843 C CA . ARG A 1 105 ? -3.241 2.859 6.821 1.00 91.06 105 ARG A CA 1
ATOM 844 C C . ARG A 1 105 ? -3.106 1.936 8.033 1.00 91.06 105 ARG A C 1
ATOM 846 O O . ARG A 1 105 ? -3.936 1.983 8.942 1.00 91.06 105 ARG A O 1
ATOM 853 N N . ALA A 1 106 ? -2.068 1.104 8.075 1.00 88.38 106 ALA A N 1
ATOM 854 C CA . ALA A 1 106 ? -1.787 0.237 9.217 1.00 88.38 106 ALA A CA 1
ATOM 855 C C . ALA A 1 106 ? -1.504 1.045 10.494 1.00 88.38 106 ALA A C 1
ATOM 857 O O . ALA A 1 106 ? -1.972 0.687 11.580 1.00 88.38 106 ALA A O 1
ATOM 858 N N . LEU A 1 107 ? -0.792 2.166 10.366 1.00 92.69 107 LEU A N 1
ATOM 859 C CA . LEU A 1 107 ? -0.504 3.068 11.474 1.00 92.69 107 LEU A CA 1
ATOM 860 C C . LEU A 1 107 ? -1.781 3.728 12.017 1.00 92.69 107 LEU A C 1
ATOM 862 O O . LEU A 1 107 ? -1.992 3.734 13.231 1.00 92.69 107 LEU A O 1
ATOM 866 N N . GLU A 1 108 ? -2.664 4.217 11.143 1.00 92.69 108 GLU A N 1
ATOM 867 C CA . GLU A 1 108 ? -3.969 4.771 11.534 1.00 92.69 108 GLU A CA 1
ATOM 868 C C . GLU A 1 108 ? -4.826 3.756 12.299 1.00 92.69 108 GLU A C 1
ATOM 870 O O . GLU A 1 108 ? -5.420 4.088 13.333 1.00 92.69 108 GLU A O 1
ATOM 875 N N . MET A 1 109 ? -4.867 2.509 11.817 1.00 87.44 109 MET A N 1
ATOM 876 C CA . MET A 1 109 ? -5.595 1.422 12.474 1.00 87.44 109 MET A CA 1
ATOM 877 C C . MET A 1 109 ? -5.022 1.141 13.863 1.00 87.44 109 MET A C 1
ATOM 879 O O . MET A 1 109 ? -5.779 1.052 14.830 1.00 87.44 109 MET A O 1
ATOM 883 N N . ARG A 1 110 ? -3.690 1.084 13.999 1.00 88.31 110 ARG A N 1
ATOM 884 C CA . ARG A 1 110 ? -3.026 0.896 15.295 1.00 88.31 110 ARG A CA 1
ATOM 885 C C . ARG A 1 110 ? -3.359 2.018 16.274 1.00 88.31 110 ARG A C 1
ATOM 887 O O . ARG A 1 110 ? -3.721 1.728 17.411 1.00 88.31 110 ARG A O 1
ATOM 894 N N . ILE A 1 111 ? -3.253 3.280 15.853 1.00 91.12 111 ILE A N 1
ATOM 895 C CA . ILE A 1 111 ? -3.562 4.437 16.709 1.00 91.12 111 ILE A CA 1
ATOM 896 C C . ILE A 1 111 ? -5.025 4.385 17.157 1.00 91.12 111 ILE A C 1
ATOM 898 O O . ILE A 1 111 ? -5.329 4.598 18.331 1.00 91.12 111 ILE A O 1
ATOM 902 N N . SER A 1 112 ? -5.936 4.072 16.237 1.00 88.81 112 SER A N 1
ATOM 903 C CA . SER A 1 112 ? -7.364 3.938 16.536 1.00 88.81 112 SER A CA 1
ATOM 904 C C . SER A 1 112 ? -7.624 2.822 17.548 1.00 88.81 112 SER A C 1
ATOM 906 O O . SER A 1 112 ? -8.332 3.034 18.530 1.00 88.81 112 SER A O 1
ATOM 908 N N . MET A 1 113 ? -6.991 1.662 17.368 1.00 86.12 113 MET A N 1
ATOM 909 C CA . MET A 1 113 ? -7.102 0.534 18.290 1.00 86.12 113 MET A CA 1
ATOM 910 C C . MET A 1 113 ? -6.523 0.858 19.669 1.00 86.12 113 MET A C 1
ATOM 912 O O . MET A 1 113 ? -7.152 0.553 20.676 1.00 86.12 113 MET A O 1
ATOM 916 N N . GLN A 1 114 ? -5.374 1.533 19.737 1.00 88.50 114 GLN A N 1
ATOM 917 C CA . GLN A 1 114 ? -4.803 1.993 21.004 1.00 88.50 114 GLN A CA 1
ATOM 918 C C . GLN A 1 114 ? -5.763 2.930 21.740 1.00 88.50 114 GLN A C 1
ATOM 920 O O . GLN A 1 114 ? -5.995 2.743 22.928 1.00 88.50 114 GLN A O 1
ATOM 925 N N . LYS A 1 115 ? -6.378 3.893 21.041 1.00 88.12 115 LYS A N 1
ATOM 926 C CA . LYS A 1 115 ? -7.388 4.783 21.635 1.00 88.12 115 LYS A CA 1
ATOM 927 C C . LYS A 1 115 ? -8.602 4.012 22.152 1.00 88.12 115 LYS A C 1
ATOM 929 O O . LYS A 1 115 ? -9.060 4.294 23.254 1.00 88.12 115 LYS A O 1
ATOM 934 N N . LEU A 1 116 ? -9.100 3.043 21.382 1.00 84.81 116 LEU A N 1
ATOM 935 C CA . LEU A 1 116 ? -10.228 2.198 21.785 1.00 84.81 116 LEU A CA 1
ATOM 936 C C . LEU A 1 116 ? -9.900 1.362 23.021 1.00 84.81 116 LEU A C 1
ATOM 938 O O . LEU A 1 116 ? -10.704 1.319 23.944 1.00 84.81 116 LEU A O 1
ATOM 942 N N . VAL A 1 117 ? -8.723 0.736 23.063 1.00 83.88 117 VAL A N 1
ATOM 943 C CA . VAL A 1 117 ? -8.282 -0.065 24.212 1.00 83.88 117 VAL A CA 1
ATOM 944 C C . VAL A 1 117 ? -8.099 0.817 25.439 1.00 83.88 117 VAL A C 1
ATOM 946 O O . VAL A 1 117 ? -8.631 0.481 26.486 1.00 83.88 117 VAL A O 1
ATOM 949 N N . THR A 1 118 ? -7.435 1.970 25.323 1.00 84.88 118 THR A N 1
ATOM 950 C CA . THR A 1 118 ? -7.288 2.907 26.448 1.00 84.88 118 THR A CA 1
ATOM 951 C C . THR A 1 118 ? -8.645 3.400 26.947 1.00 84.88 118 THR A C 1
ATOM 953 O O . THR A 1 118 ? -8.879 3.413 28.152 1.00 84.88 118 THR A O 1
ATOM 956 N N . GLY A 1 119 ? -9.561 3.754 26.041 1.00 80.06 119 GLY A N 1
ATOM 957 C CA . GLY A 1 119 ? -10.918 4.161 26.406 1.00 80.06 119 GLY A CA 1
ATOM 958 C C . GLY A 1 119 ? -11.718 3.032 27.061 1.00 80.06 119 GLY A C 1
ATOM 959 O O . GLY A 1 119 ? -12.427 3.264 28.034 1.00 80.06 119 GLY A O 1
ATOM 960 N N . TYR A 1 120 ? -11.572 1.796 26.581 1.00 76.44 120 TYR A N 1
ATOM 961 C CA . TYR A 1 120 ? -12.225 0.628 27.168 1.00 76.44 120 TYR A CA 1
ATOM 962 C C . TYR A 1 120 ? -11.642 0.264 28.538 1.00 76.44 120 TYR A C 1
ATOM 964 O O . TYR A 1 120 ? -12.402 -0.041 29.451 1.00 76.44 120 TYR A O 1
ATOM 972 N N . SER A 1 121 ? -10.321 0.349 28.712 1.00 74.00 121 SER A N 1
ATOM 973 C CA . SER A 1 121 ? -9.662 0.146 30.004 1.00 74.00 121 SER A CA 1
ATOM 974 C C . SER A 1 121 ? -10.121 1.180 31.025 1.00 74.00 121 SER A C 1
ATOM 976 O O . SER A 1 121 ? -10.515 0.792 32.113 1.00 74.00 121 SER A O 1
ATOM 978 N N . GLN A 1 122 ? -10.197 2.463 30.655 1.00 77.00 122 GLN A N 1
ATOM 979 C CA . GLN A 1 122 ? -10.748 3.510 31.529 1.00 77.00 122 GLN A CA 1
ATOM 980 C C . GLN A 1 122 ? -12.212 3.249 31.908 1.00 77.00 122 GLN A C 1
ATOM 982 O O . GLN A 1 122 ? -12.641 3.551 33.018 1.00 77.00 122 GLN A O 1
ATOM 987 N N . LEU A 1 123 ? -12.983 2.676 30.984 1.00 67.00 123 LEU A N 1
ATOM 988 C CA . LEU A 1 123 ? -14.392 2.368 31.184 1.00 67.00 123 LEU A CA 1
ATOM 989 C C . LEU A 1 123 ? -14.619 1.105 32.038 1.00 67.00 123 LEU A C 1
ATOM 991 O O . LEU A 1 123 ? -15.643 0.999 32.708 1.00 67.00 123 LEU A O 1
ATOM 995 N N . LEU A 1 124 ? -13.676 0.157 32.025 1.00 65.88 124 LEU A N 1
ATOM 996 C CA . LEU A 1 124 ? -13.688 -1.050 32.859 1.00 65.88 124 LEU A CA 1
ATOM 997 C C . LEU A 1 124 ? -13.028 -0.867 34.231 1.00 65.88 124 LEU A C 1
ATOM 999 O O . LEU A 1 124 ? -13.431 -1.540 35.173 1.00 65.88 124 LEU A O 1
ATOM 1003 N N . GLU A 1 125 ? -12.012 -0.009 34.339 1.00 65.19 125 GLU A N 1
ATOM 1004 C CA . GLU A 1 125 ? -11.352 0.334 35.609 1.00 65.19 125 GLU A CA 1
ATOM 1005 C C . GLU A 1 125 ? -12.282 1.108 36.548 1.00 65.19 125 GLU A C 1
ATOM 1007 O O . GLU A 1 125 ? -12.049 1.152 37.752 1.00 65.19 125 GLU A O 1
ATOM 1012 N N . MET A 1 126 ? -13.365 1.678 36.021 1.00 56.12 126 MET A N 1
ATOM 1013 C CA . MET A 1 126 ? -14.438 2.230 36.831 1.00 56.12 126 MET A CA 1
ATOM 1014 C C . MET A 1 126 ? -15.456 1.130 37.158 1.00 56.12 126 MET A C 1
ATOM 1016 O O . MET A 1 126 ? -16.008 0.491 36.259 1.00 56.12 126 MET A O 1
ATOM 1020 N N . GLU A 1 127 ? -15.816 1.009 38.440 1.00 58.38 127 GLU A N 1
ATOM 1021 C CA . GLU A 1 127 ? -17.042 0.351 38.949 1.00 58.38 127 GLU A CA 1
ATOM 1022 C C . GLU A 1 127 ? -18.315 0.687 38.131 1.00 58.38 127 GLU A C 1
ATOM 1024 O O . GLU A 1 127 ? -19.302 -0.052 38.147 1.00 58.38 127 GLU A O 1
ATOM 1029 N N . GLY A 1 128 ? -18.239 1.733 37.304 1.00 60.25 128 GLY A N 1
ATOM 1030 C CA . GLY A 1 128 ? -19.191 2.156 36.293 1.00 60.25 128 GLY A CA 1
ATOM 1031 C C . GLY A 1 128 ? -19.674 1.091 35.308 1.00 60.25 128 GLY A C 1
ATOM 1032 O O . GLY A 1 128 ? -20.845 1.146 34.978 1.00 60.25 128 GLY A O 1
ATOM 1033 N N . LYS A 1 129 ? -18.907 0.092 34.833 1.00 64.75 129 LYS A N 1
ATOM 1034 C CA . LYS A 1 129 ? -19.527 -0.906 33.918 1.00 64.75 129 LYS A CA 1
ATOM 1035 C C . LYS A 1 129 ? -20.645 -1.685 34.618 1.00 64.75 129 LYS A C 1
ATOM 1037 O O . LYS A 1 129 ? -21.703 -1.894 34.022 1.00 64.75 129 LYS A O 1
ATOM 1042 N N . LEU A 1 130 ? -20.394 -2.135 35.849 1.00 66.62 130 LEU A N 1
ATOM 1043 C CA . LEU A 1 130 ? -21.374 -2.895 36.617 1.00 66.62 130 LEU A CA 1
ATOM 1044 C C . LEU A 1 130 ? -22.536 -1.977 37.006 1.00 66.62 130 LEU A C 1
ATOM 1046 O O . LEU A 1 130 ? -23.673 -2.305 36.696 1.00 66.62 130 LEU A O 1
ATOM 1050 N N . GLU A 1 131 ? -22.251 -0.794 37.562 1.00 69.69 131 GLU A N 1
ATOM 1051 C CA . GLU A 1 131 ? -23.280 0.185 37.942 1.00 69.69 131 GLU A CA 1
ATOM 1052 C C . GLU A 1 131 ? -24.142 0.630 36.751 1.00 69.69 131 GLU A C 1
ATOM 1054 O O . GLU A 1 131 ? -25.370 0.613 36.841 1.00 69.69 131 GLU A O 1
ATOM 1059 N N . LEU A 1 132 ? -23.537 0.952 35.605 1.00 69.19 132 LEU A N 1
ATOM 1060 C CA . LEU A 1 132 ? -24.229 1.430 34.405 1.00 69.19 132 LEU A CA 1
ATOM 1061 C C . LEU A 1 132 ? -25.070 0.320 33.761 1.00 69.19 132 LEU A C 1
ATOM 1063 O O . LEU A 1 132 ? -26.216 0.563 33.395 1.00 69.19 132 LEU A O 1
ATOM 1067 N N . CYS A 1 133 ? -24.553 -0.914 33.686 1.00 70.00 133 CYS A N 1
ATOM 1068 C CA . CYS A 1 133 ? -25.324 -2.053 33.173 1.00 70.00 133 CYS A CA 1
ATOM 1069 C C . CYS A 1 133 ? -26.422 -2.509 34.149 1.00 70.00 133 CYS A C 1
ATOM 1071 O O . CYS A 1 133 ? -27.464 -2.976 33.700 1.00 70.00 133 CYS A O 1
ATOM 1073 N N . THR A 1 134 ? -26.230 -2.357 35.467 1.00 70.81 134 THR A N 1
ATOM 1074 C CA . THR A 1 134 ? -27.294 -2.612 36.457 1.00 70.81 134 THR A CA 1
ATOM 1075 C C . THR A 1 134 ? -28.365 -1.521 36.469 1.00 70.81 134 THR A C 1
ATOM 1077 O O . THR A 1 134 ? -29.517 -1.813 36.781 1.00 70.81 134 THR A O 1
ATOM 1080 N N . SER A 1 135 ? -28.008 -0.284 36.108 1.00 75.19 135 SER A N 1
ATOM 1081 C CA . SER A 1 135 ? -28.923 0.863 36.080 1.00 75.19 135 SER A CA 1
A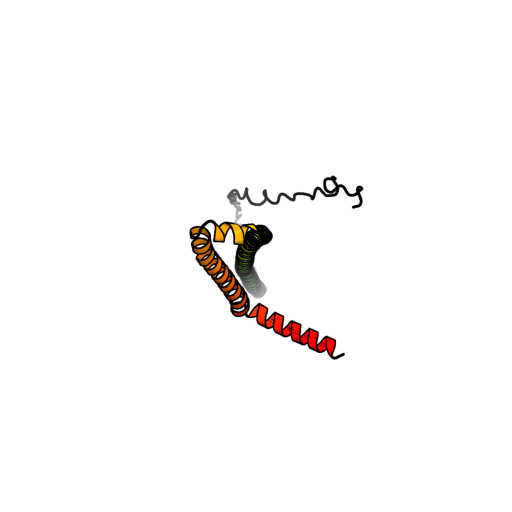TOM 1082 C C . SER A 1 135 ? -29.707 0.968 34.770 1.00 75.19 135 SER A C 1
ATOM 1084 O O . SER A 1 135 ? -30.847 1.429 34.777 1.00 75.19 135 SER A O 1
ATOM 1086 N N . ASP A 1 136 ? -29.127 0.533 33.647 1.00 79.62 136 ASP A N 1
ATOM 1087 C CA . ASP A 1 136 ? -29.747 0.614 32.326 1.00 79.62 136 ASP A CA 1
ATOM 1088 C C . ASP A 1 136 ? -29.502 -0.646 31.478 1.00 79.62 136 ASP A C 1
ATOM 1090 O O . ASP A 1 136 ? -28.415 -0.897 30.954 1.00 79.62 136 ASP A O 1
ATOM 1094 N N . SER A 1 137 ? -30.576 -1.410 31.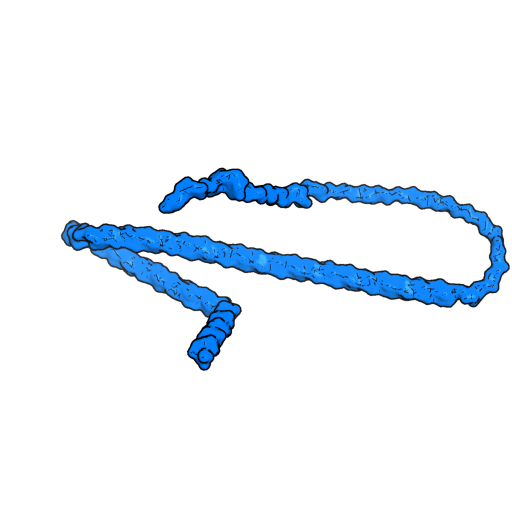256 1.00 79.81 137 SER A N 1
ATOM 1095 C CA . SER A 1 137 ? -30.565 -2.593 30.382 1.00 79.81 137 SER A CA 1
ATOM 1096 C C . SER A 1 137 ? -30.257 -2.281 28.907 1.00 79.81 137 SER A C 1
ATOM 1098 O O . SER A 1 137 ? -29.919 -3.190 28.144 1.00 79.81 137 SER A O 1
ATOM 1100 N N . GLN A 1 138 ? -30.376 -1.020 28.463 1.00 80.56 138 GLN A N 1
ATOM 1101 C CA . GLN A 1 138 ? -29.957 -0.621 27.117 1.00 80.56 138 GLN A CA 1
ATOM 1102 C C . GLN A 1 138 ? -28.433 -0.593 26.980 1.00 80.56 138 GLN A C 1
ATOM 1104 O O . GLN A 1 138 ? -27.929 -0.938 25.910 1.00 80.56 138 GLN A O 1
ATOM 1109 N N . CYS A 1 139 ? -27.696 -0.279 28.052 1.00 77.94 139 CYS A N 1
ATOM 1110 C CA . CYS A 1 139 ? -26.235 -0.332 28.052 1.00 77.94 139 CYS A CA 1
ATOM 1111 C C . CYS A 1 139 ? -25.739 -1.756 27.781 1.00 77.94 139 CYS A C 1
ATOM 1113 O O . CYS A 1 139 ? -24.915 -1.956 26.890 1.00 77.94 139 CYS A O 1
ATOM 1115 N N . GLU A 1 140 ? -26.297 -2.764 28.456 1.00 75.94 140 GLU A N 1
ATOM 1116 C CA . GLU A 1 140 ? -25.948 -4.173 28.217 1.00 75.94 140 GLU A CA 1
ATOM 1117 C C . GLU A 1 140 ? -26.211 -4.589 26.755 1.00 75.94 140 GLU A C 1
ATOM 1119 O O . GLU A 1 140 ? -25.352 -5.186 26.094 1.00 75.94 140 GLU A O 1
ATOM 1124 N N . LYS A 1 141 ? -27.366 -4.188 26.206 1.00 83.62 141 LYS A N 1
ATOM 1125 C CA . LYS A 1 141 ? -27.736 -4.441 24.804 1.00 83.62 141 LYS A CA 1
ATOM 1126 C C . LYS A 1 141 ? -26.840 -3.722 23.796 1.00 83.62 141 LYS A C 1
ATOM 1128 O O . LYS A 1 141 ? -26.701 -4.223 22.685 1.00 83.62 141 LYS A O 1
ATOM 1133 N N . ALA A 1 142 ? -26.248 -2.582 24.148 1.00 83.50 142 ALA A N 1
ATOM 1134 C CA . ALA A 1 142 ? -25.319 -1.836 23.298 1.00 83.50 142 ALA A CA 1
ATOM 1135 C C . ALA A 1 142 ? -23.875 -2.365 23.395 1.00 83.50 142 ALA A C 1
ATOM 1137 O O . ALA A 1 142 ? -23.162 -2.400 22.389 1.00 83.50 142 ALA A O 1
ATOM 1138 N N . TYR A 1 143 ? -23.452 -2.850 24.568 1.00 81.44 143 TYR A N 1
ATOM 1139 C CA . TYR A 1 143 ? -22.127 -3.452 24.746 1.00 81.44 143 TYR A CA 1
ATOM 1140 C C . TYR A 1 143 ? -21.960 -4.731 23.934 1.00 81.44 143 TYR A C 1
ATOM 1142 O O . TYR A 1 143 ? -20.925 -4.912 23.300 1.00 81.44 143 TYR A O 1
ATOM 1150 N N . HIS A 1 144 ? -22.968 -5.603 23.894 1.00 83.56 144 HIS A N 1
ATOM 1151 C CA . HIS A 1 144 ? -22.858 -6.871 23.172 1.00 83.56 144 HIS A CA 1
ATOM 1152 C C . HIS A 1 144 ? -22.517 -6.718 21.668 1.00 83.56 144 HIS A C 1
ATOM 1154 O O . HIS A 1 144 ? -21.585 -7.385 21.202 1.00 83.56 144 HIS A O 1
ATOM 1160 N N . PRO A 1 145 ? -23.214 -5.894 20.858 1.00 87.94 145 PRO A N 1
ATOM 1161 C CA . PRO A 1 145 ? -22.850 -5.681 19.459 1.00 87.94 145 PRO A CA 1
ATOM 1162 C C . PRO A 1 145 ? -21.519 -4.939 19.314 1.00 87.94 145 PRO A C 1
ATOM 1164 O O . PRO A 1 145 ? -20.771 -5.254 18.391 1.00 87.94 145 PRO A O 1
ATOM 1167 N N . LEU A 1 146 ? -21.179 -4.024 20.231 1.00 85.31 146 LEU A N 1
ATOM 1168 C CA . LEU A 1 146 ? -19.880 -3.347 20.239 1.00 85.31 146 LEU A CA 1
ATOM 1169 C C . LEU A 1 146 ? -18.732 -4.3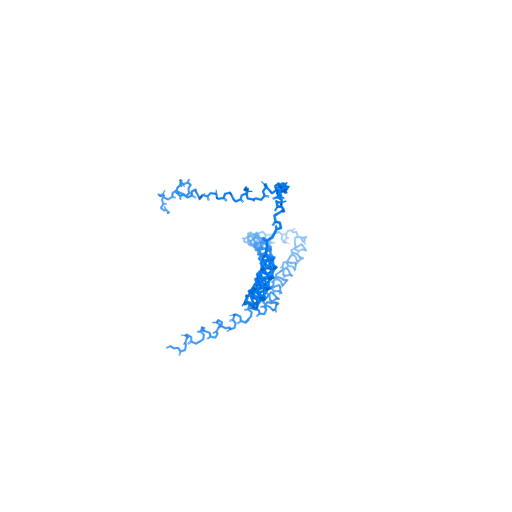46 20.437 1.00 85.31 146 LEU A C 1
ATOM 1171 O O . LEU A 1 146 ? -17.788 -4.357 19.651 1.00 85.31 146 LEU A O 1
ATOM 1175 N N . THR A 1 147 ? -18.829 -5.228 21.434 1.00 83.69 147 THR A N 1
ATOM 1176 C CA . THR A 1 147 ? -17.836 -6.280 21.681 1.00 83.69 147 THR A CA 1
ATOM 1177 C C . THR A 1 147 ? -17.760 -7.246 20.503 1.00 83.69 147 THR A C 1
ATOM 1179 O O . THR A 1 147 ? -16.664 -7.557 20.047 1.00 83.69 147 THR A O 1
ATOM 1182 N N . LYS A 1 148 ? -18.905 -7.665 19.946 1.00 89.44 148 LYS A N 1
ATOM 1183 C CA . LYS A 1 148 ? -18.941 -8.523 18.752 1.00 89.44 148 LYS A CA 1
ATOM 1184 C C . LYS A 1 148 ? -18.245 -7.864 17.555 1.00 89.44 148 LYS A C 1
ATOM 1186 O O . LYS A 1 148 ? -17.471 -8.520 16.867 1.00 89.44 148 LYS A O 1
ATOM 1191 N N . SER A 1 149 ? -18.494 -6.575 17.324 1.00 88.50 149 SER A N 1
ATOM 1192 C CA . SER A 1 149 ? -17.843 -5.811 16.256 1.00 88.50 149 SER A CA 1
ATOM 1193 C C . SER A 1 149 ? -16.345 -5.638 16.503 1.00 88.50 149 SER A C 1
ATOM 1195 O O . SER A 1 149 ? -15.571 -5.683 15.551 1.00 88.50 149 SER A O 1
ATOM 1197 N N . ALA A 1 150 ? -15.926 -5.436 17.755 1.00 84.56 150 ALA A N 1
ATOM 1198 C CA . ALA A 1 150 ? -14.518 -5.306 18.113 1.00 84.56 150 ALA A CA 1
ATOM 1199 C C . ALA A 1 150 ? -13.753 -6.617 17.879 1.00 84.56 150 ALA A C 1
ATOM 1201 O O . ALA A 1 150 ? -12.664 -6.586 17.312 1.00 84.56 150 ALA A O 1
ATOM 1202 N N . VAL A 1 151 ? -14.344 -7.759 18.248 1.00 87.81 151 VAL A N 1
ATOM 1203 C CA . VAL A 1 151 ? -13.782 -9.091 17.967 1.00 87.81 151 VAL A CA 1
ATOM 1204 C C . VAL A 1 151 ? -13.650 -9.308 16.461 1.00 87.81 151 VAL A C 1
ATOM 1206 O O . VAL A 1 151 ? -12.552 -9.580 15.992 1.00 87.81 151 VAL A O 1
ATOM 1209 N N . ALA A 1 152 ? -14.714 -9.060 15.689 1.00 89.62 152 ALA A N 1
ATOM 1210 C CA . ALA A 1 152 ? -14.668 -9.197 14.233 1.00 89.62 152 ALA A CA 1
ATOM 1211 C C . ALA A 1 152 ? -13.599 -8.297 13.583 1.00 89.62 152 ALA A C 1
ATOM 1213 O O . ALA A 1 152 ? -12.918 -8.712 12.652 1.00 89.62 152 ALA A O 1
ATOM 1214 N N . ALA A 1 153 ? -13.410 -7.071 14.084 1.00 86.25 153 ALA A N 1
ATOM 1215 C CA . ALA A 1 153 ? -12.360 -6.181 13.592 1.00 86.25 153 ALA A CA 1
ATOM 1216 C C . ALA A 1 153 ? -10.947 -6.722 13.878 1.00 86.25 153 ALA A C 1
ATOM 1218 O O . ALA A 1 153 ? -10.057 -6.574 13.041 1.00 86.25 153 ALA A O 1
ATOM 1219 N N . VAL A 1 154 ? -10.736 -7.350 15.039 1.00 86.81 154 VAL A N 1
ATOM 1220 C CA . VAL A 1 154 ? -9.468 -8.015 15.378 1.00 86.81 154 VAL A CA 1
ATOM 1221 C C . VAL A 1 154 ? -9.244 -9.242 14.495 1.00 86.81 154 VAL A C 1
ATOM 1223 O O . VAL A 1 154 ? -8.141 -9.398 13.976 1.00 86.81 154 VAL A O 1
ATOM 1226 N N . ASP A 1 155 ? -10.273 -10.056 14.261 1.00 90.75 155 ASP A N 1
ATOM 1227 C CA . ASP A 1 155 ? -10.189 -11.227 13.382 1.00 90.75 155 ASP A CA 1
ATOM 1228 C C . ASP A 1 155 ? -9.801 -10.817 11.952 1.00 90.75 155 ASP A C 1
ATOM 1230 O O . ASP A 1 155 ? -8.819 -11.327 11.415 1.00 90.75 155 ASP A O 1
ATOM 1234 N N . CYS A 1 156 ? -10.456 -9.796 11.384 1.00 89.25 156 CYS A N 1
ATOM 1235 C CA . CYS A 1 156 ? -10.093 -9.238 10.075 1.00 89.25 156 CYS A CA 1
ATOM 1236 C C . CYS A 1 156 ? -8.630 -8.757 10.016 1.00 89.25 156 CYS A C 1
ATOM 1238 O O . CYS A 1 156 ? -7.959 -8.895 8.992 1.00 89.25 156 CYS A O 1
ATOM 1240 N N . LEU A 1 157 ? -8.111 -8.167 11.099 1.00 86.06 157 LEU A N 1
ATOM 1241 C CA . LEU A 1 157 ? -6.715 -7.724 11.162 1.00 86.06 157 LEU A CA 1
ATOM 1242 C C . LEU A 1 157 ? -5.737 -8.900 11.241 1.00 86.06 157 LEU A C 1
ATOM 1244 O O . LEU A 1 157 ? -4.659 -8.833 10.649 1.00 86.06 157 LEU A O 1
ATOM 1248 N N . LEU A 1 158 ? -6.097 -9.968 11.953 1.00 88.50 158 LEU A N 1
ATOM 1249 C CA . LEU A 1 158 ? -5.306 -11.196 12.004 1.00 88.50 158 LEU A CA 1
ATOM 1250 C C . LEU A 1 158 ? -5.274 -11.887 10.641 1.00 88.50 158 LEU A C 1
ATOM 1252 O O . LEU A 1 158 ? -4.197 -12.288 10.197 1.00 88.50 158 LEU A O 1
ATOM 1256 N N . GLU A 1 159 ? -6.415 -11.960 9.956 1.00 91.19 159 GLU A N 1
ATOM 1257 C CA . GLU A 1 159 ? -6.512 -12.453 8.581 1.00 91.19 159 GLU A CA 1
ATOM 1258 C C . GLU A 1 159 ? -5.627 -11.636 7.638 1.00 91.19 159 GLU A C 1
ATOM 1260 O O . GLU A 1 159 ? -4.791 -12.208 6.942 1.00 91.19 159 GLU A O 1
ATOM 1265 N N . LEU A 1 160 ? -5.714 -10.301 7.678 1.00 85.94 160 LEU A N 1
ATOM 1266 C CA . LEU A 1 160 ? -4.857 -9.425 6.873 1.00 85.94 160 LEU A CA 1
ATOM 1267 C C . LEU A 1 160 ? -3.366 -9.660 7.163 1.00 85.94 160 LEU A C 1
ATOM 1269 O O . LEU A 1 160 ? -2.558 -9.765 6.241 1.00 85.94 160 LEU A O 1
ATOM 1273 N N . LYS A 1 161 ? -2.990 -9.776 8.442 1.00 85.81 161 LYS A N 1
ATOM 1274 C CA . LYS A 1 161 ? -1.609 -10.048 8.865 1.00 85.81 161 LYS A CA 1
ATOM 1275 C C . LYS A 1 161 ? -1.110 -11.419 8.392 1.00 85.81 161 LYS A C 1
ATOM 1277 O O . LYS A 1 161 ? 0.093 -11.566 8.192 1.00 85.81 161 LYS A O 1
ATOM 1282 N N . ASN A 1 162 ? -1.986 -12.407 8.228 1.00 86.12 162 ASN A N 1
ATOM 1283 C CA . ASN A 1 162 ? -1.624 -13.728 7.709 1.00 86.12 162 ASN A CA 1
ATOM 1284 C C . ASN A 1 162 ? -1.602 -13.760 6.169 1.00 86.12 162 ASN A C 1
ATOM 1286 O O . ASN A 1 162 ? -0.703 -14.362 5.596 1.00 86.12 162 ASN A O 1
ATOM 1290 N N . ALA A 1 163 ? -2.500 -13.034 5.500 1.00 86.50 163 ALA A N 1
ATOM 1291 C CA . ALA A 1 163 ? -2.551 -12.956 4.039 1.00 86.50 163 ALA A CA 1
ATOM 1292 C C . ALA A 1 163 ? -1.383 -12.152 3.432 1.00 86.50 163 ALA A C 1
ATOM 1294 O O . ALA A 1 163 ? -0.891 -12.478 2.353 1.00 86.50 163 ALA A O 1
ATOM 1295 N N . LEU A 1 164 ? -0.915 -11.100 4.117 1.00 81.12 164 LEU A N 1
ATOM 1296 C CA . LEU A 1 164 ? 0.205 -10.262 3.663 1.00 81.12 164 LEU A CA 1
ATOM 1297 C C . LEU A 1 164 ? 1.506 -11.041 3.366 1.00 81.12 164 LEU A C 1
ATOM 1299 O O . LEU A 1 164 ? 2.089 -10.806 2.307 1.00 81.12 164 LEU A O 1
ATOM 1303 N N . PRO A 1 165 ? 1.997 -11.940 4.244 1.00 78.94 165 PRO A N 1
ATOM 1304 C CA . PRO A 1 165 ? 3.166 -12.762 3.941 1.00 78.94 165 PRO A CA 1
ATOM 1305 C C . PRO A 1 165 ? 2.878 -13.842 2.891 1.00 78.94 165 PRO A C 1
ATOM 1307 O O . PRO A 1 165 ? 3.743 -14.092 2.062 1.00 78.94 165 PRO A O 1
ATOM 1310 N N . GLU A 1 166 ? 1.681 -14.439 2.866 1.00 77.38 166 GLU A N 1
ATOM 1311 C CA . GLU A 1 166 ? 1.312 -15.452 1.860 1.00 77.38 166 GLU A CA 1
ATOM 1312 C C . GLU A 1 166 ? 1.349 -14.897 0.429 1.00 77.38 166 GLU A C 1
ATOM 1314 O O . GLU A 1 166 ? 1.776 -15.584 -0.497 1.00 77.38 166 GLU A O 1
ATOM 1319 N N . GLN A 1 167 ? 0.954 -13.636 0.241 1.00 74.50 167 GLN A N 1
ATOM 1320 C CA . GLN A 1 167 ? 1.009 -12.972 -1.065 1.00 74.50 167 GLN A CA 1
ATOM 1321 C C . GLN A 1 167 ? 2.398 -12.432 -1.427 1.00 74.50 167 GLN A C 1
ATOM 1323 O O . GLN A 1 167 ? 2.612 -12.004 -2.561 1.00 74.50 167 GLN A O 1
ATOM 1328 N N . ASN A 1 168 ? 3.348 -12.438 -0.491 1.00 73.81 168 ASN A N 1
ATOM 1329 C CA . ASN A 1 168 ? 4.684 -11.903 -0.702 1.00 73.81 168 ASN A CA 1
ATOM 1330 C C . ASN A 1 168 ? 5.722 -13.022 -0.589 1.00 73.81 168 ASN A C 1
ATOM 1332 O O . ASN A 1 168 ? 6.436 -13.143 0.409 1.00 73.81 168 ASN A O 1
ATOM 1336 N N . THR A 1 169 ? 5.810 -13.837 -1.645 1.00 68.50 169 THR A N 1
ATOM 1337 C CA . THR A 1 169 ? 6.716 -14.996 -1.725 1.00 68.50 169 THR A CA 1
ATOM 1338 C C . THR A 1 169 ? 8.178 -14.619 -1.457 1.00 68.50 169 THR A C 1
ATOM 1340 O O . THR A 1 169 ? 8.898 -15.353 -0.782 1.00 68.50 169 THR A O 1
ATOM 1343 N N . ALA A 1 170 ? 8.594 -13.418 -1.871 1.00 69.62 170 ALA A N 1
ATOM 1344 C CA . ALA A 1 170 ? 9.925 -12.879 -1.598 1.00 69.62 170 ALA A CA 1
ATOM 1345 C C . ALA A 1 170 ? 10.205 -12.690 -0.093 1.00 69.62 170 ALA A C 1
ATOM 1347 O O . ALA A 1 170 ? 11.334 -12.885 0.356 1.00 69.62 170 ALA A O 1
ATOM 1348 N N . ILE A 1 171 ? 9.191 -12.342 0.710 1.00 66.44 171 ILE A N 1
ATOM 1349 C CA . ILE A 1 171 ? 9.322 -12.220 2.170 1.00 66.44 171 ILE A CA 1
ATOM 1350 C C . ILE A 1 171 ? 9.365 -13.602 2.822 1.00 66.44 171 ILE A C 1
ATOM 1352 O O . ILE A 1 171 ? 10.158 -13.805 3.741 1.00 66.44 171 ILE A O 1
ATOM 1356 N N . THR A 1 172 ? 8.562 -14.566 2.360 1.00 62.69 172 THR A N 1
ATOM 1357 C CA . THR A 1 172 ? 8.608 -15.938 2.894 1.00 62.69 172 THR A CA 1
ATOM 1358 C C . THR A 1 172 ? 9.940 -16.624 2.599 1.00 62.69 172 THR A C 1
ATOM 1360 O O . THR A 1 172 ? 10.506 -17.251 3.491 1.00 62.69 172 THR A O 1
ATOM 1363 N N . GLU A 1 173 ? 10.489 -16.438 1.397 1.00 68.75 173 GLU A N 1
ATOM 1364 C CA . GLU A 1 173 ? 11.799 -16.967 1.002 1.00 68.75 173 GLU A CA 1
ATOM 1365 C C . GLU A 1 173 ? 12.936 -16.296 1.787 1.00 68.75 173 GLU A C 1
ATOM 1367 O O . GLU A 1 173 ? 13.795 -16.981 2.346 1.00 68.75 173 GLU A O 1
ATOM 1372 N N . ALA A 1 174 ? 12.904 -14.965 1.926 1.00 65.38 174 ALA A N 1
ATOM 1373 C CA . ALA A 1 174 ? 13.879 -14.234 2.736 1.00 65.38 174 ALA A CA 1
ATOM 1374 C C . ALA A 1 174 ? 13.799 -14.599 4.229 1.00 65.38 174 ALA A C 1
ATOM 1376 O O . ALA A 1 174 ? 14.826 -14.707 4.899 1.00 65.38 174 ALA A O 1
ATOM 1377 N N . SER A 1 175 ? 12.594 -14.818 4.765 1.00 66.31 175 SER A N 1
ATOM 1378 C CA . SER A 1 175 ? 12.396 -15.229 6.157 1.00 66.31 175 SER A CA 1
ATOM 1379 C C . SER A 1 175 ? 12.888 -16.656 6.405 1.00 66.31 175 SER A C 1
ATOM 1381 O O . SER A 1 175 ? 13.486 -16.905 7.450 1.00 66.31 175 SER A O 1
ATOM 1383 N N . ALA A 1 176 ? 12.671 -17.583 5.467 1.00 68.88 176 ALA A N 1
ATOM 1384 C CA . ALA A 1 176 ? 13.166 -18.956 5.565 1.00 68.88 176 ALA A CA 1
ATOM 1385 C C . ALA A 1 176 ? 14.703 -19.006 5.544 1.00 68.88 176 ALA A C 1
ATOM 1387 O O . ALA A 1 176 ? 15.306 -19.655 6.397 1.00 68.88 176 ALA A O 1
ATOM 1388 N N . ALA A 1 177 ? 15.338 -18.241 4.649 1.00 66.31 177 ALA A N 1
ATOM 1389 C CA . ALA A 1 177 ? 16.795 -18.128 4.587 1.00 66.31 177 ALA A CA 1
ATOM 1390 C C . ALA A 1 177 ? 17.399 -17.557 5.885 1.00 66.31 177 ALA A C 1
ATOM 1392 O O . ALA A 1 177 ? 18.453 -17.994 6.339 1.00 66.31 177 ALA A O 1
ATOM 1393 N N . ASN A 1 178 ? 16.718 -16.604 6.524 1.00 66.94 178 ASN A N 1
ATOM 1394 C CA . ASN A 1 178 ? 17.203 -15.978 7.754 1.00 66.94 178 ASN A CA 1
ATOM 1395 C C . ASN A 1 178 ? 17.105 -16.916 8.976 1.00 66.94 178 ASN A C 1
ATOM 1397 O O . ASN A 1 178 ? 17.961 -16.884 9.860 1.00 66.94 178 ASN A O 1
ATOM 1401 N N . VAL A 1 179 ? 16.088 -17.784 9.018 1.00 71.12 179 VAL A N 1
ATOM 1402 C CA . VAL A 1 179 ? 15.959 -18.831 10.049 1.00 71.12 179 VAL A CA 1
ATOM 1403 C C . VAL A 1 179 ? 17.059 -19.883 9.900 1.00 71.12 179 VAL A C 1
ATOM 1405 O O . VAL A 1 179 ? 17.624 -20.312 10.906 1.00 71.12 179 VAL A O 1
ATOM 1408 N N . ASP A 1 180 ? 17.408 -20.246 8.666 1.00 65.81 180 ASP A N 1
ATOM 1409 C CA . ASP A 1 180 ? 18.474 -21.211 8.381 1.00 65.81 180 ASP A CA 1
ATOM 1410 C C . ASP A 1 180 ? 19.853 -20.675 8.812 1.00 65.81 180 ASP A C 1
ATOM 1412 O O . ASP A 1 180 ? 20.594 -21.337 9.539 1.00 65.81 180 ASP A O 1
ATOM 1416 N N . VAL A 1 181 ? 20.143 -19.402 8.517 1.00 66.25 181 VAL A N 1
ATOM 1417 C CA . VAL A 1 181 ? 21.367 -18.718 8.979 1.00 66.25 181 VAL A CA 1
ATOM 1418 C C . VAL A 1 181 ? 21.432 -18.627 10.510 1.00 66.25 181 VAL A C 1
ATOM 1420 O O . VAL A 1 181 ? 22.488 -18.865 11.100 1.00 66.25 181 VAL A O 1
ATOM 1423 N N . GLN A 1 182 ? 20.319 -18.324 11.186 1.00 66.69 182 GLN A N 1
ATOM 1424 C CA . GLN A 1 182 ? 20.280 -18.282 12.655 1.00 66.69 182 GLN A CA 1
ATOM 1425 C C . GLN A 1 182 ? 20.419 -19.668 13.302 1.00 66.69 182 GLN A C 1
ATOM 1427 O O . GLN A 1 182 ? 21.020 -19.781 14.370 1.00 66.69 182 GLN A O 1
ATOM 1432 N N . SER A 1 183 ? 19.881 -20.715 12.674 1.00 70.50 183 SER A N 1
ATOM 1433 C CA . SER A 1 183 ? 20.052 -22.109 13.101 1.00 70.50 183 SER A CA 1
ATOM 1434 C C . SER A 1 183 ? 21.513 -22.550 12.973 1.00 70.50 183 SER A C 1
ATOM 1436 O O . SER A 1 183 ? 22.090 -23.116 13.905 1.00 70.50 183 SER A O 1
ATOM 1438 N N . MET A 1 184 ? 22.148 -22.197 11.855 1.00 68.38 184 MET A N 1
ATOM 1439 C CA . MET A 1 184 ? 23.55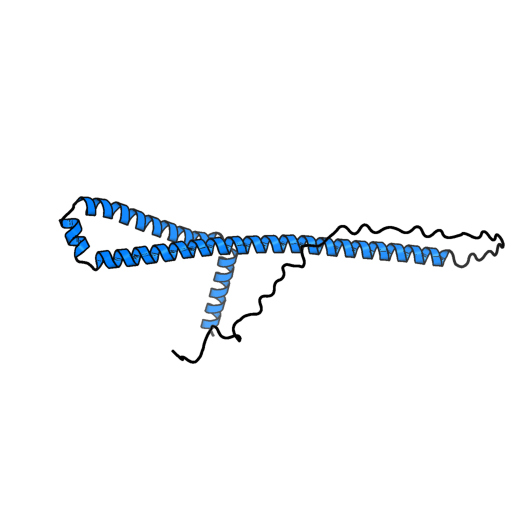4 -22.487 11.587 1.00 68.38 184 MET A CA 1
ATOM 1440 C C . MET A 1 184 ? 24.491 -21.748 12.558 1.00 68.38 184 MET A C 1
ATOM 1442 O O . MET A 1 184 ? 25.430 -22.350 13.069 1.00 68.38 184 MET A O 1
ATOM 1446 N N . MET A 1 185 ? 24.193 -20.488 12.908 1.00 69.25 185 MET A N 1
ATOM 1447 C CA . MET A 1 185 ? 24.949 -19.743 13.929 1.00 69.25 185 MET A CA 1
ATOM 1448 C C . MET A 1 185 ? 24.776 -20.277 15.357 1.00 69.25 185 MET A C 1
ATOM 1450 O O . MET A 1 185 ? 25.662 -20.079 16.178 1.00 69.25 185 MET A O 1
ATOM 1454 N N . ARG A 1 186 ? 23.654 -20.930 15.685 1.00 69.56 186 ARG A N 1
ATOM 1455 C CA . ARG A 1 186 ? 23.434 -21.538 17.014 1.00 69.56 186 ARG A CA 1
ATOM 1456 C C . ARG A 1 186 ? 24.066 -22.925 17.169 1.00 69.56 186 ARG A C 1
ATOM 1458 O O . ARG A 1 186 ? 24.063 -23.458 18.274 1.00 69.56 186 ARG A O 1
ATOM 1465 N N . SER A 1 187 ? 24.551 -23.506 16.073 1.00 64.31 187 SER A N 1
ATOM 1466 C CA . SER A 1 187 ? 25.121 -24.860 16.013 1.00 64.31 187 SER A CA 1
ATOM 1467 C C . SER A 1 187 ? 26.660 -24.880 16.015 1.00 64.31 187 SER A C 1
ATOM 1469 O O . SER A 1 187 ? 27.248 -25.958 15.933 1.00 64.31 187 SER A O 1
ATOM 1471 N N . LEU A 1 188 ? 27.294 -23.703 16.094 1.00 49.03 188 LEU A N 1
ATOM 1472 C CA . LEU A 1 188 ? 28.736 -23.470 16.256 1.00 49.03 188 LEU A CA 1
ATOM 1473 C C . LEU A 1 188 ? 29.031 -23.005 17.686 1.00 49.03 188 LEU A C 1
ATOM 1475 O O . LEU A 1 188 ? 30.088 -23.412 18.213 1.00 49.03 188 LEU A O 1
#

InterPro domains:
  IPR025160 AATF leucine zipper-containing domain [PF13339] (91-177)
  IPR039223 Protein AATF/Bfr2 [PTHR15565] (61-176)